Protein AF-A0A2N3Y1Y1-F1 (afdb_monomer_lite)

Structure (mmCIF, N/CA/C/O backbone):
data_AF-A0A2N3Y1Y1-F1
#
_entry.id   AF-A0A2N3Y1Y1-F1
#
loop_
_atom_site.group_PDB
_atom_site.id
_atom_site.type_symbol
_atom_site.label_atom_id
_atom_site.label_alt_id
_atom_site.label_comp_id
_atom_site.label_asym_id
_atom_site.label_entity_id
_atom_site.label_seq_id
_atom_site.pdbx_PDB_ins_code
_atom_site.Cartn_x
_atom_site.Cartn_y
_atom_site.Cartn_z
_atom_site.occupancy
_atom_site.B_iso_or_equiv
_atom_site.auth_seq_id
_atom_site.auth_comp_id
_atom_site.auth_asym_id
_atom_site.auth_atom_id
_atom_site.pdbx_PDB_model_num
ATOM 1 N N . MET A 1 1 ? -11.930 9.893 -23.430 1.00 40.38 1 MET A N 1
ATOM 2 C CA . MET A 1 1 ? -10.607 9.282 -23.202 1.00 40.38 1 MET A CA 1
ATOM 3 C C . MET A 1 1 ? -10.636 7.891 -23.798 1.00 40.38 1 MET A C 1
ATOM 5 O O . MET A 1 1 ? -11.409 7.061 -23.344 1.00 40.38 1 MET A O 1
ATOM 9 N N . THR A 1 2 ? -9.905 7.685 -24.886 1.00 47.78 2 THR A N 1
ATOM 10 C CA . THR A 1 2 ? -9.741 6.389 -25.555 1.00 47.78 2 THR A CA 1
ATOM 11 C C . THR A 1 2 ? -8.756 5.545 -24.750 1.00 47.78 2 THR A C 1
ATOM 13 O O . THR A 1 2 ? -7.700 6.056 -24.396 1.00 47.78 2 THR A O 1
ATOM 16 N N . GLY A 1 3 ? -9.071 4.279 -24.465 1.00 50.22 3 GLY A N 1
ATOM 17 C CA . GLY A 1 3 ? -8.270 3.365 -23.630 1.00 50.22 3 GLY A CA 1
ATOM 18 C C . GLY A 1 3 ? -6.868 2.992 -24.146 1.00 50.22 3 GLY A C 1
ATOM 19 O O . GLY A 1 3 ? -6.349 1.967 -23.740 1.00 50.22 3 GLY A O 1
ATOM 20 N N . ALA A 1 4 ? -6.259 3.795 -25.023 1.00 54.81 4 ALA A N 1
ATOM 21 C CA . ALA A 1 4 ? -4.917 3.586 -25.568 1.00 54.81 4 ALA A CA 1
ATOM 22 C C . ALA A 1 4 ? -3.787 4.067 -24.628 1.00 54.81 4 ALA A C 1
ATOM 24 O O . ALA A 1 4 ? -2.690 3.520 -24.667 1.00 54.81 4 ALA A O 1
ATOM 25 N N . GLU A 1 5 ? -4.045 5.056 -23.762 1.00 62.91 5 GLU A N 1
ATOM 26 C CA . GLU A 1 5 ? -3.033 5.617 -22.846 1.00 62.91 5 GLU A CA 1
ATOM 27 C C . GLU A 1 5 ? -2.481 4.637 -21.783 1.00 62.91 5 GLU A C 1
ATOM 29 O O . GLU A 1 5 ? -1.265 4.640 -21.575 1.00 62.91 5 GLU A O 1
ATOM 34 N N . PRO A 1 6 ? -3.284 3.787 -21.105 1.00 66.75 6 PRO A N 1
ATOM 35 C CA . PRO A 1 6 ? -2.739 2.888 -20.083 1.00 66.75 6 PRO A CA 1
ATOM 36 C C . PRO A 1 6 ? -1.869 1.765 -20.667 1.00 66.75 6 PRO A C 1
ATOM 38 O O . PRO A 1 6 ? -0.885 1.380 -20.040 1.00 66.75 6 PRO A O 1
ATOM 41 N N . ASP A 1 7 ? -2.170 1.268 -21.869 1.00 77.38 7 ASP A N 1
ATOM 42 C CA . ASP A 1 7 ? -1.428 0.151 -22.469 1.00 77.38 7 ASP A CA 1
ATOM 43 C C . ASP A 1 7 ? -0.045 0.568 -22.992 1.00 77.38 7 ASP A C 1
ATOM 45 O O . ASP A 1 7 ? 0.928 -0.178 -22.845 1.00 77.38 7 ASP A O 1
ATOM 49 N N . GLU A 1 8 ? 0.086 1.776 -23.548 1.00 77.94 8 GLU A N 1
ATOM 50 C CA . GLU A 1 8 ? 1.391 2.310 -23.955 1.00 77.94 8 GLU A CA 1
ATOM 51 C C . GLU A 1 8 ? 2.287 2.589 -22.738 1.00 77.94 8 GLU A C 1
ATOM 53 O O . GLU A 1 8 ? 3.462 2.201 -22.731 1.00 77.94 8 GLU A O 1
ATOM 58 N N . ALA A 1 9 ? 1.721 3.184 -21.680 1.00 75.69 9 ALA A N 1
ATOM 59 C CA . ALA A 1 9 ? 2.421 3.419 -20.420 1.00 75.69 9 ALA A CA 1
ATOM 60 C C . ALA A 1 9 ? 2.901 2.104 -19.782 1.00 75.69 9 ALA A C 1
ATOM 62 O O . ALA A 1 9 ? 4.066 1.999 -19.389 1.00 75.69 9 ALA A O 1
ATOM 63 N N . LEU A 1 10 ? 2.047 1.074 -19.764 1.00 82.94 10 LEU A N 1
ATOM 64 C CA . LEU A 1 10 ? 2.424 -0.275 -19.337 1.00 82.94 10 LEU A CA 1
ATOM 65 C C . LEU A 1 10 ? 3.574 -0.820 -20.182 1.00 82.94 10 LEU A C 1
ATOM 67 O O . LEU A 1 10 ? 4.569 -1.287 -19.634 1.00 82.94 10 LEU A O 1
ATOM 71 N N . GLY A 1 11 ? 3.482 -0.720 -21.510 1.00 85.62 11 GLY A N 1
ATOM 72 C CA . GLY A 1 11 ? 4.530 -1.186 -22.417 1.00 85.62 11 GLY A CA 1
ATOM 73 C C . GLY A 1 11 ? 5.892 -0.533 -22.155 1.00 85.62 11 GLY A C 1
ATOM 74 O O . GLY A 1 11 ? 6.919 -1.212 -22.210 1.00 85.62 11 GLY A O 1
ATOM 75 N N . ILE A 1 12 ? 5.923 0.766 -21.846 1.00 85.00 12 ILE A N 1
ATOM 76 C CA . ILE A 1 12 ? 7.154 1.481 -21.475 1.00 85.00 12 ILE A CA 1
ATOM 77 C C . ILE A 1 12 ? 7.679 0.983 -20.127 1.00 85.00 12 ILE A C 1
ATOM 79 O O . ILE A 1 12 ? 8.851 0.613 -20.036 1.00 85.00 12 ILE A O 1
ATOM 83 N N . ALA A 1 13 ? 6.823 0.934 -19.105 1.00 85.25 13 ALA A N 1
ATOM 84 C CA . ALA A 1 13 ? 7.220 0.534 -17.761 1.00 85.25 13 ALA A CA 1
ATOM 85 C C . ALA A 1 13 ? 7.739 -0.915 -17.732 1.00 85.25 13 ALA A C 1
ATOM 87 O O . ALA A 1 13 ? 8.791 -1.175 -17.154 1.00 85.25 13 ALA A O 1
ATOM 88 N N . TYR A 1 14 ? 7.106 -1.833 -18.471 1.00 89.88 14 TYR A N 1
ATOM 89 C CA . TYR A 1 14 ? 7.589 -3.204 -18.649 1.00 89.88 14 TYR A CA 1
ATOM 90 C C . TYR A 1 14 ? 8.998 -3.266 -19.236 1.00 89.88 14 TYR A C 1
ATOM 92 O O . TYR A 1 14 ? 9.857 -3.973 -18.707 1.00 89.88 14 TYR A O 1
ATOM 100 N N . ARG A 1 15 ? 9.255 -2.519 -20.318 1.00 91.31 15 ARG A N 1
ATOM 101 C CA . ARG A 1 15 ? 10.580 -2.486 -20.954 1.00 91.31 15 ARG A CA 1
ATOM 102 C C . ARG A 1 15 ? 11.644 -1.930 -20.012 1.00 91.31 15 ARG A C 1
ATOM 104 O O . ARG A 1 15 ? 12.739 -2.479 -19.958 1.00 91.31 15 ARG A O 1
ATOM 111 N N . LEU A 1 16 ? 11.321 -0.882 -19.255 1.00 86.19 16 LEU A N 1
ATOM 112 C CA . LEU A 1 16 ? 12.234 -0.305 -18.267 1.00 86.19 16 LEU A CA 1
ATOM 113 C C . LEU A 1 16 ? 12.529 -1.294 -17.136 1.00 86.19 16 LEU A C 1
ATOM 115 O O . LEU A 1 16 ? 13.692 -1.544 -16.834 1.00 86.19 16 LEU A O 1
ATOM 119 N N . THR A 1 17 ? 11.500 -1.912 -16.556 1.00 88.94 17 THR A N 1
ATOM 120 C CA . THR A 1 17 ? 11.654 -2.904 -15.484 1.00 88.94 17 THR A CA 1
ATOM 121 C C . THR A 1 17 ? 12.470 -4.119 -15.919 1.00 88.94 17 THR A C 1
ATOM 123 O O . THR A 1 17 ? 13.212 -4.650 -15.096 1.00 88.94 17 THR A O 1
ATOM 126 N N . ALA A 1 18 ? 12.343 -4.554 -17.178 1.00 89.12 18 ALA A N 1
ATOM 127 C CA . ALA A 1 18 ? 13.080 -5.689 -17.736 1.00 89.12 18 ALA A CA 1
ATOM 128 C C . ALA A 1 18 ? 14.536 -5.355 -18.113 1.00 89.12 18 ALA A C 1
ATOM 130 O O . ALA A 1 18 ? 15.384 -6.242 -18.128 1.00 89.12 18 ALA A O 1
ATOM 131 N N . ALA A 1 19 ? 14.835 -4.090 -18.424 1.00 90.50 19 ALA A N 1
ATOM 132 C CA . ALA A 1 19 ? 16.179 -3.648 -18.798 1.00 90.50 19 ALA A CA 1
ATOM 133 C C . ALA A 1 19 ? 17.102 -3.391 -17.592 1.00 90.50 19 ALA A C 1
ATOM 135 O O . ALA A 1 19 ? 18.309 -3.225 -17.765 1.00 90.50 19 ALA A O 1
ATOM 136 N N . ILE A 1 20 ? 16.548 -3.325 -16.379 1.00 91.81 20 ILE A N 1
ATOM 137 C CA . ILE A 1 20 ? 17.280 -3.012 -15.150 1.00 91.81 20 ILE A CA 1
ATOM 138 C C . ILE A 1 20 ? 17.453 -4.291 -14.319 1.00 91.81 20 ILE A C 1
ATOM 140 O O . ILE A 1 20 ? 16.523 -5.083 -14.188 1.00 91.81 20 ILE A O 1
ATOM 144 N N . VAL A 1 21 ? 18.636 -4.467 -13.719 1.00 92.12 21 VAL A N 1
ATOM 145 C CA . VAL A 1 21 ? 18.949 -5.586 -12.807 1.00 92.12 21 VAL A CA 1
ATOM 146 C C . VAL A 1 21 ? 17.923 -5.673 -11.677 1.00 92.12 21 VAL A C 1
ATOM 148 O O . VAL A 1 21 ? 17.582 -4.655 -11.076 1.00 92.12 21 VAL A O 1
ATOM 151 N N . GLU A 1 22 ? 17.470 -6.892 -11.379 1.00 88.94 22 GLU A N 1
ATOM 152 C CA . GLU 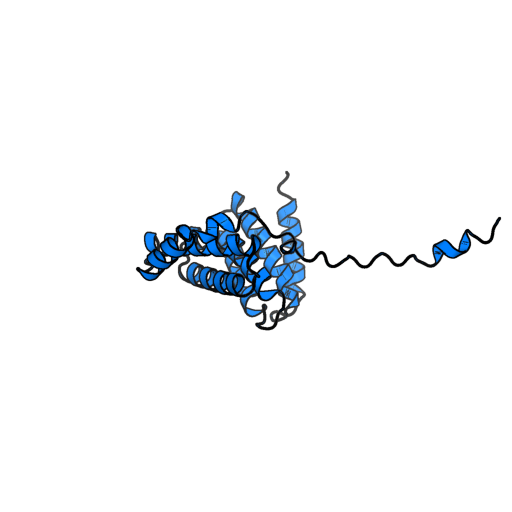A 1 22 ? 16.324 -7.178 -10.509 1.00 88.94 22 GLU A CA 1
ATOM 153 C C . GLU A 1 22 ? 16.386 -6.501 -9.129 1.00 88.94 22 GLU A C 1
ATOM 155 O O . GLU A 1 22 ? 15.396 -5.898 -8.714 1.00 88.94 22 GLU A O 1
ATOM 160 N N . ASP A 1 23 ? 17.552 -6.496 -8.487 1.00 91.19 23 ASP A N 1
ATOM 161 C CA . ASP A 1 23 ? 17.746 -5.917 -7.149 1.00 91.19 23 ASP A CA 1
ATOM 162 C C . ASP A 1 23 ? 18.187 -4.443 -7.165 1.00 91.19 23 ASP A C 1
ATOM 164 O O . ASP A 1 23 ? 18.567 -3.869 -6.143 1.00 91.19 23 ASP A O 1
ATOM 168 N N . SER A 1 24 ? 18.183 -3.797 -8.332 1.00 92.44 24 SER A N 1
ATOM 169 C CA . SER A 1 24 ? 18.613 -2.406 -8.441 1.00 92.44 24 SER A CA 1
ATOM 170 C C . SER A 1 24 ? 17.553 -1.446 -7.888 1.00 92.44 24 SER A C 1
ATOM 172 O O . SER A 1 24 ? 16.405 -1.483 -8.343 1.00 92.44 24 SER A O 1
ATOM 174 N N . PRO A 1 25 ? 17.929 -0.466 -7.041 1.00 91.50 25 PRO A N 1
ATOM 175 C CA . PRO A 1 25 ? 17.038 0.629 -6.649 1.00 91.50 25 PRO A CA 1
ATOM 176 C C . PRO A 1 25 ? 16.476 1.421 -7.840 1.00 91.50 25 PRO A C 1
ATOM 178 O O . PRO A 1 25 ? 15.422 2.044 -7.730 1.00 91.50 25 PRO A O 1
ATOM 181 N N . ALA A 1 26 ? 17.129 1.369 -9.008 1.00 92.25 26 ALA A N 1
ATOM 182 C CA . ALA A 1 26 ? 16.618 1.981 -10.231 1.00 92.25 26 ALA A CA 1
ATOM 183 C C . ALA A 1 26 ? 15.287 1.363 -10.711 1.00 92.25 26 ALA A C 1
ATOM 185 O O . ALA A 1 26 ? 14.570 2.005 -11.477 1.00 92.25 26 ALA A O 1
ATOM 186 N N . ARG A 1 27 ? 14.908 0.164 -10.235 1.00 94.56 27 ARG A N 1
ATOM 187 C CA . ARG A 1 27 ? 13.597 -0.447 -10.519 1.00 94.56 27 ARG A CA 1
ATOM 188 C C . ARG A 1 27 ? 12.451 0.126 -9.688 1.00 94.56 27 ARG A C 1
ATOM 190 O O . ARG A 1 27 ? 11.305 -0.117 -10.047 1.00 94.56 27 ARG A O 1
ATOM 197 N N . ILE A 1 28 ? 12.714 0.908 -8.636 1.00 93.75 28 ILE A N 1
ATOM 198 C CA . ILE A 1 28 ? 11.657 1.470 -7.774 1.00 93.75 28 ILE A CA 1
ATOM 199 C C . ILE A 1 28 ? 10.641 2.269 -8.602 1.00 93.75 28 ILE A C 1
ATOM 201 O O . ILE A 1 28 ? 9.446 2.010 -8.514 1.00 93.75 28 ILE A O 1
ATOM 205 N N . ALA A 1 29 ? 11.102 3.211 -9.428 1.00 91.75 29 ALA A N 1
ATOM 206 C CA . ALA A 1 29 ? 10.211 4.049 -10.231 1.00 91.75 29 ALA A CA 1
ATOM 207 C C . ALA A 1 29 ? 9.353 3.239 -11.228 1.00 91.75 29 ALA A C 1
ATOM 209 O O . ALA A 1 29 ? 8.130 3.318 -11.138 1.00 91.75 29 ALA A O 1
ATOM 210 N N . PRO A 1 30 ? 9.921 2.396 -12.113 1.00 93.75 30 PRO A N 1
ATOM 211 C CA . PRO A 1 30 ? 9.097 1.658 -13.067 1.00 93.75 30 PRO A CA 1
ATOM 212 C C . PRO A 1 30 ? 8.203 0.592 -12.403 1.00 93.75 30 PRO A C 1
ATOM 214 O O . PRO A 1 30 ? 7.115 0.328 -12.904 1.00 93.75 30 PRO A O 1
ATOM 217 N N . LEU A 1 31 ? 8.584 0.016 -11.252 1.00 95.50 31 LEU A N 1
ATOM 218 C CA . LEU A 1 31 ? 7.688 -0.858 -10.476 1.00 95.50 31 LEU A CA 1
ATOM 219 C C . LEU A 1 31 ? 6.514 -0.087 -9.857 1.00 95.50 31 LEU A C 1
ATOM 221 O O . LEU A 1 31 ? 5.392 -0.596 -9.832 1.00 95.50 31 LEU A O 1
ATOM 225 N N . TYR A 1 32 ? 6.750 1.138 -9.381 1.00 93.75 32 TYR A N 1
ATOM 226 C CA . TYR A 1 32 ? 5.683 2.021 -8.914 1.00 93.75 32 TYR A CA 1
ATOM 227 C C . TYR A 1 32 ? 4.715 2.370 -10.054 1.00 93.75 32 TYR A C 1
ATOM 229 O O . TYR A 1 32 ? 3.499 2.291 -9.870 1.00 93.75 32 TYR A O 1
ATOM 237 N N . ASP A 1 33 ? 5.239 2.683 -11.241 1.00 92.62 33 ASP A N 1
ATOM 238 C CA . ASP A 1 33 ? 4.429 2.998 -12.420 1.00 92.62 33 ASP A CA 1
ATOM 239 C C . ASP A 1 33 ? 3.615 1.788 -12.901 1.00 92.62 33 ASP A C 1
ATOM 241 O O . ASP A 1 33 ? 2.430 1.935 -13.198 1.00 92.62 33 ASP A O 1
ATOM 245 N N . LEU A 1 34 ? 4.199 0.581 -12.905 1.00 94.88 34 LEU A N 1
ATOM 246 C CA . LEU A 1 34 ? 3.464 -0.658 -13.188 1.00 94.88 34 LEU A CA 1
ATOM 247 C C . LEU A 1 34 ? 2.337 -0.879 -12.174 1.00 94.88 34 LEU A C 1
ATOM 249 O O . LEU A 1 34 ? 1.204 -1.149 -12.570 1.00 94.88 34 LEU A O 1
ATOM 253 N N . CYS A 1 35 ? 2.616 -0.718 -10.878 1.00 94.94 35 CYS A N 1
ATOM 254 C CA . CYS A 1 35 ? 1.593 -0.809 -9.837 1.00 94.94 35 CYS A CA 1
ATOM 255 C C . CYS A 1 35 ? 0.426 0.152 -10.119 1.00 94.94 35 CYS A C 1
ATOM 257 O O . CYS A 1 35 ? -0.726 -0.278 -10.195 1.00 94.94 35 CYS A O 1
ATOM 259 N N . LEU A 1 36 ? 0.717 1.434 -10.356 1.00 92.69 36 LEU A N 1
ATOM 260 C CA . LEU A 1 36 ? -0.297 2.447 -10.644 1.00 92.69 36 LEU A CA 1
ATOM 261 C C . LEU A 1 36 ? -1.087 2.137 -11.923 1.00 92.69 36 LEU A C 1
ATOM 263 O O . LEU A 1 36 ? -2.314 2.227 -11.924 1.00 92.69 36 LEU A O 1
ATOM 267 N N . ALA A 1 37 ? -0.408 1.757 -13.002 1.00 92.00 37 ALA A N 1
ATOM 268 C CA . ALA A 1 37 ? -1.048 1.474 -14.278 1.00 92.00 37 ALA A CA 1
ATOM 269 C C . ALA A 1 37 ? -2.013 0.280 -14.182 1.00 92.00 37 ALA A C 1
ATOM 271 O O . ALA A 1 37 ? -3.138 0.357 -14.679 1.00 92.00 37 ALA A O 1
ATOM 272 N N . HIS A 1 38 ? -1.630 -0.779 -13.466 1.00 93.69 38 HIS A N 1
ATOM 273 C CA . HIS A 1 38 ? -2.519 -1.907 -13.196 1.00 93.69 38 HIS A CA 1
ATOM 274 C C . HIS A 1 38 ? -3.709 -1.520 -12.304 1.00 93.69 38 HIS A C 1
ATOM 276 O O . HIS A 1 38 ? -4.836 -1.914 -12.595 1.00 93.69 38 HIS A O 1
ATOM 282 N N . LEU A 1 39 ? -3.523 -0.676 -11.28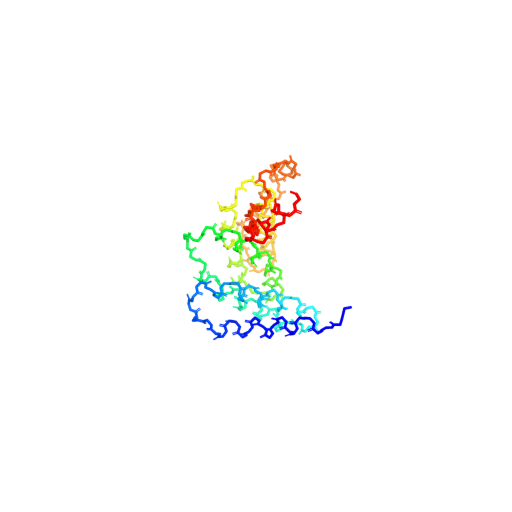0 1.00 92.88 39 LEU A N 1
ATOM 283 C CA . LEU A 1 39 ? -4.649 -0.165 -10.479 1.00 92.88 39 LEU A CA 1
ATOM 284 C C . LEU A 1 39 ? -5.661 0.619 -11.325 1.00 92.88 39 LEU A C 1
ATOM 286 O O . LEU A 1 39 ? -6.868 0.468 -11.138 1.00 92.88 39 LEU A O 1
ATOM 290 N N . LEU A 1 40 ? -5.181 1.441 -12.261 1.00 90.31 40 LEU A N 1
ATOM 291 C CA . LEU A 1 40 ? -6.041 2.193 -13.176 1.00 90.31 40 LEU A CA 1
ATOM 292 C C . LEU A 1 40 ? -6.770 1.261 -14.152 1.00 90.31 40 LEU A C 1
ATOM 294 O O . LEU A 1 40 ? -7.970 1.420 -14.382 1.00 90.31 40 LEU A O 1
ATOM 298 N N . ARG A 1 41 ? -6.072 0.253 -14.687 1.00 90.06 41 ARG A N 1
ATOM 299 C CA . ARG A 1 41 ? -6.642 -0.715 -15.632 1.00 90.06 41 ARG A CA 1
ATOM 300 C C . ARG A 1 41 ? -7.675 -1.644 -14.985 1.00 90.06 41 ARG A C 1
ATOM 302 O O . ARG A 1 41 ? -8.676 -1.986 -15.618 1.00 90.06 41 ARG A O 1
ATOM 309 N N . ALA A 1 42 ? -7.517 -1.958 -13.699 1.00 92.62 42 ALA A N 1
ATOM 310 C CA . ALA A 1 42 ? -8.444 -2.794 -12.939 1.00 92.62 42 ALA A CA 1
ATOM 311 C C . ALA A 1 42 ? -9.894 -2.276 -12.917 1.00 92.62 42 ALA A C 1
ATOM 313 O O . ALA A 1 42 ? -10.824 -3.068 -12.752 1.00 92.62 42 ALA A O 1
ATOM 314 N N . ALA A 1 43 ? -10.116 -0.970 -13.124 1.00 85.50 43 ALA A N 1
ATOM 315 C CA . ALA A 1 43 ? -11.460 -0.405 -13.270 1.00 85.50 43 ALA A CA 1
ATOM 316 C C . ALA A 1 43 ? -12.239 -1.006 -14.458 1.00 85.50 43 ALA A C 1
ATOM 318 O O . ALA A 1 43 ? -13.468 -1.044 -14.427 1.00 85.50 43 ALA A O 1
ATOM 319 N N . HIS A 1 44 ? -11.528 -1.496 -15.476 1.00 85.50 44 HIS A N 1
ATOM 320 C CA . HIS A 1 44 ? -12.095 -2.043 -16.709 1.00 85.50 44 HIS A CA 1
ATOM 321 C C . HIS A 1 44 ? -11.835 -3.543 -16.888 1.00 85.50 44 HIS A C 1
ATOM 323 O O . HIS A 1 44 ? -12.631 -4.224 -17.527 1.00 85.50 44 HIS A O 1
ATOM 329 N N . HIS A 1 45 ? -10.750 -4.061 -16.311 1.00 84.81 45 HIS A N 1
ATOM 330 C CA . HIS A 1 45 ? -10.266 -5.425 -16.552 1.00 84.81 45 HIS A CA 1
ATOM 331 C C . HIS A 1 45 ? -10.297 -6.324 -15.305 1.00 84.81 45 HIS A C 1
ATOM 333 O O . HIS A 1 45 ? -10.027 -7.519 -15.390 1.00 84.81 45 HIS A O 1
ATOM 339 N N . GLY A 1 46 ? -10.714 -5.783 -14.157 1.00 91.31 46 GLY A N 1
ATOM 340 C CA . GLY A 1 46 ? -11.083 -6.576 -12.990 1.00 91.31 46 GLY A CA 1
ATOM 341 C C . GLY A 1 46 ? -9.916 -6.981 -12.091 1.00 91.31 46 GLY A C 1
ATOM 342 O O . GLY A 1 46 ? -8.955 -6.242 -11.894 1.00 91.31 46 GLY A O 1
ATOM 343 N N . GLU A 1 47 ? -10.069 -8.136 -11.446 1.00 94.94 47 GLU A N 1
ATOM 344 C CA . GLU A 1 47 ? -9.270 -8.532 -10.283 1.00 94.94 47 GLU A CA 1
ATOM 345 C C . GLU A 1 47 ? -7.833 -8.955 -10.621 1.00 94.94 47 GLU A C 1
ATOM 347 O O . GLU A 1 47 ? -6.937 -8.778 -9.800 1.00 94.94 47 GLU A O 1
ATOM 352 N N . ASP A 1 48 ? -7.573 -9.456 -11.828 1.00 95.75 48 ASP A N 1
ATOM 353 C CA . ASP A 1 48 ? -6.218 -9.862 -12.226 1.00 95.75 48 ASP A CA 1
ATOM 354 C C . ASP A 1 48 ? -5.246 -8.679 -12.234 1.00 95.75 48 ASP A C 1
ATOM 356 O O . ASP A 1 48 ? -4.111 -8.795 -11.770 1.00 95.75 48 ASP A O 1
ATOM 360 N N . ASP A 1 49 ? -5.719 -7.507 -12.654 1.00 95.12 49 ASP A N 1
ATOM 361 C CA . ASP A 1 49 ? -4.943 -6.273 -12.581 1.00 95.12 49 ASP A CA 1
ATOM 362 C C . ASP A 1 49 ? -4.724 -5.802 -11.140 1.00 95.12 49 ASP A C 1
ATOM 364 O O . ASP A 1 49 ? -3.649 -5.311 -10.801 1.00 95.12 49 ASP A O 1
ATOM 368 N N . LEU A 1 50 ? -5.693 -6.016 -10.248 1.00 96.38 50 LEU A N 1
ATOM 369 C CA . LEU A 1 50 ? -5.504 -5.750 -8.821 1.00 96.38 50 LEU A CA 1
ATOM 370 C C . LEU A 1 50 ? -4.396 -6.631 -8.229 1.00 96.38 50 LEU A C 1
ATOM 372 O O . LEU A 1 50 ? -3.541 -6.133 -7.494 1.00 96.38 50 LEU A O 1
ATOM 376 N N . ARG A 1 51 ? -4.373 -7.923 -8.577 1.00 97.38 51 ARG A N 1
ATOM 377 C CA . ARG A 1 51 ? -3.321 -8.852 -8.137 1.00 97.38 51 ARG A CA 1
ATOM 378 C C . ARG A 1 51 ? -1.959 -8.468 -8.710 1.00 97.38 51 ARG A C 1
ATOM 380 O O . ARG A 1 51 ? -0.974 -8.474 -7.974 1.00 97.38 51 ARG A O 1
ATOM 387 N N . ALA A 1 52 ? -1.904 -8.082 -9.985 1.00 96.31 52 ALA A N 1
ATOM 388 C CA . ALA A 1 52 ? -0.679 -7.601 -10.619 1.00 96.31 52 ALA A CA 1
ATOM 389 C C . ALA A 1 52 ? -0.130 -6.349 -9.915 1.00 96.31 52 ALA A C 1
ATOM 391 O O . ALA A 1 52 ? 1.053 -6.307 -9.577 1.00 96.31 52 ALA A O 1
ATOM 392 N N . ALA A 1 53 ? -0.990 -5.372 -9.607 1.00 96.38 53 ALA A N 1
ATOM 393 C CA . ALA A 1 53 ? -0.597 -4.168 -8.880 1.00 96.38 53 ALA A CA 1
ATOM 394 C C . ALA A 1 53 ? 0.026 -4.483 -7.510 1.00 96.38 53 ALA A C 1
ATOM 396 O O . ALA A 1 53 ? 1.110 -3.988 -7.190 1.00 96.38 53 ALA A O 1
ATOM 397 N N . VAL A 1 54 ? -0.614 -5.357 -6.724 1.00 98.00 54 VAL A N 1
ATOM 398 C CA . VAL A 1 54 ? -0.071 -5.812 -5.431 1.00 98.00 54 VAL A CA 1
ATOM 399 C C . VAL A 1 54 ? 1.266 -6.537 -5.620 1.00 98.00 54 VAL A C 1
ATOM 401 O O . VAL A 1 54 ? 2.192 -6.325 -4.838 1.00 98.00 54 VAL A O 1
ATOM 404 N N . GLY A 1 55 ? 1.406 -7.339 -6.678 1.00 97.69 55 GLY A N 1
ATOM 405 C CA . GLY A 1 55 ? 2.660 -8.004 -7.032 1.00 97.69 55 GLY A CA 1
ATOM 406 C C . GLY A 1 55 ? 3.812 -7.025 -7.281 1.00 97.69 55 GLY A C 1
ATOM 407 O O . GLY A 1 55 ? 4.893 -7.197 -6.716 1.00 97.69 55 GLY A O 1
ATOM 408 N N . TYR A 1 56 ? 3.590 -5.970 -8.070 1.00 97.12 56 TYR A N 1
ATOM 409 C CA . TYR A 1 56 ? 4.623 -4.959 -8.333 1.00 97.12 56 TYR A CA 1
ATOM 410 C C . TYR A 1 56 ? 4.959 -4.116 -7.107 1.00 97.12 56 TYR A C 1
ATOM 412 O O . TYR A 1 56 ? 6.132 -3.825 -6.874 1.00 97.12 56 TYR A O 1
ATOM 420 N N . TRP A 1 57 ? 3.965 -3.778 -6.281 1.00 97.62 57 TRP A N 1
ATOM 421 C CA . TRP A 1 57 ? 4.230 -3.145 -4.992 1.00 97.62 57 TRP A CA 1
ATOM 422 C C . TRP A 1 57 ? 5.123 -4.030 -4.113 1.00 97.62 57 TRP A C 1
ATOM 424 O O . TRP A 1 57 ? 6.145 -3.548 -3.631 1.00 97.62 57 TRP A O 1
ATOM 434 N N . ARG A 1 58 ? 4.824 -5.329 -3.973 1.00 97.19 58 ARG A N 1
ATOM 435 C CA . ARG A 1 58 ? 5.657 -6.265 -3.194 1.00 97.19 58 ARG A CA 1
ATOM 436 C C . ARG A 1 58 ? 7.090 -6.376 -3.714 1.00 97.19 58 ARG A C 1
ATOM 438 O O . ARG A 1 58 ? 8.003 -6.447 -2.900 1.00 97.19 58 ARG A O 1
ATOM 445 N N . GLN A 1 59 ? 7.298 -6.333 -5.031 1.00 96.25 59 GLN A N 1
ATOM 446 C CA . GLN A 1 59 ? 8.642 -6.294 -5.627 1.00 96.25 59 GLN A CA 1
ATOM 447 C C . GLN A 1 59 ? 9.385 -4.986 -5.327 1.00 96.25 59 GLN A C 1
ATOM 449 O O . GLN A 1 59 ? 10.599 -4.994 -5.153 1.00 96.25 59 GLN A O 1
ATOM 454 N N . LEU A 1 60 ? 8.674 -3.860 -5.245 1.00 95.44 60 LEU A N 1
ATOM 455 C CA . LEU A 1 60 ? 9.263 -2.559 -4.929 1.00 95.44 60 LEU A CA 1
ATOM 456 C C . LEU A 1 60 ? 9.731 -2.471 -3.472 1.00 95.44 60 LEU A C 1
ATOM 458 O O . LEU A 1 60 ? 10.786 -1.893 -3.213 1.00 95.44 60 LEU A O 1
ATOM 462 N N . ARG A 1 61 ? 8.968 -3.026 -2.519 1.00 95.38 61 ARG A N 1
ATOM 463 C CA . ARG A 1 61 ? 9.231 -2.911 -1.069 1.00 95.38 61 ARG A CA 1
ATOM 464 C C . ARG A 1 61 ? 10.680 -3.222 -0.655 1.00 95.38 61 ARG A C 1
ATOM 466 O O . ARG A 1 61 ? 11.258 -2.380 0.034 1.00 95.38 61 ARG A O 1
ATOM 473 N N . PRO A 1 62 ? 11.295 -4.357 -1.048 1.00 95.81 62 PRO A N 1
ATOM 474 C CA . PRO A 1 62 ? 12.663 -4.678 -0.637 1.00 95.81 62 PRO A CA 1
ATOM 475 C C . PRO A 1 62 ? 13.721 -3.740 -1.235 1.00 95.81 62 PRO A C 1
ATOM 477 O O . PRO A 1 62 ? 14.802 -3.615 -0.666 1.00 95.81 62 PRO A O 1
ATOM 480 N N . LEU A 1 63 ? 13.421 -3.047 -2.339 1.00 95.81 63 LEU A N 1
ATOM 481 C CA . LEU A 1 63 ? 14.360 -2.130 -2.995 1.00 95.81 63 LEU A CA 1
ATOM 482 C C . LEU A 1 63 ? 14.476 -0.781 -2.270 1.00 95.81 63 LEU A C 1
ATOM 484 O O . LEU A 1 63 ? 15.449 -0.048 -2.454 1.00 95.81 63 LEU A O 1
ATOM 488 N N . VAL A 1 64 ? 13.489 -0.427 -1.441 1.00 94.56 64 VAL A N 1
ATOM 489 C CA . VAL A 1 64 ? 13.487 0.823 -0.676 1.00 94.56 64 VAL A CA 1
ATOM 490 C C . VAL A 1 64 ? 14.328 0.643 0.591 1.00 94.56 64 VAL A C 1
ATOM 492 O O . VAL A 1 64 ? 13.823 0.287 1.658 1.00 94.56 64 VAL A O 1
ATOM 495 N N . ALA A 1 65 ? 15.631 0.901 0.476 1.00 92.25 65 ALA A N 1
ATOM 496 C CA . ALA A 1 65 ? 16.589 0.791 1.578 1.00 92.25 65 ALA A CA 1
ATOM 497 C C . ALA A 1 65 ? 16.213 1.652 2.804 1.00 92.25 65 ALA A C 1
ATOM 499 O O . ALA A 1 65 ? 15.458 2.623 2.705 1.00 92.25 65 ALA A O 1
ATOM 500 N N . ALA A 1 66 ? 16.702 1.274 3.991 1.00 91.56 66 ALA A N 1
ATOM 501 C CA . ALA A 1 66 ? 16.393 1.952 5.261 1.00 91.56 66 ALA A CA 1
ATOM 502 C C . ALA A 1 66 ? 16.933 3.384 5.332 1.00 91.56 66 ALA A C 1
ATOM 504 O O . ALA A 1 66 ? 16.292 4.255 5.912 1.00 91.56 66 ALA A O 1
ATOM 505 N N . ASP A 1 67 ? 18.075 3.618 4.698 1.00 90.06 67 ASP A N 1
ATOM 506 C CA . ASP A 1 67 ? 18.767 4.897 4.584 1.00 90.06 67 ASP A CA 1
ATOM 507 C C . ASP A 1 67 ? 18.290 5.743 3.392 1.00 90.06 67 ASP A C 1
ATOM 509 O O . ASP A 1 67 ? 18.765 6.864 3.205 1.00 90.06 67 ASP A O 1
ATOM 513 N N . ASN A 1 68 ? 17.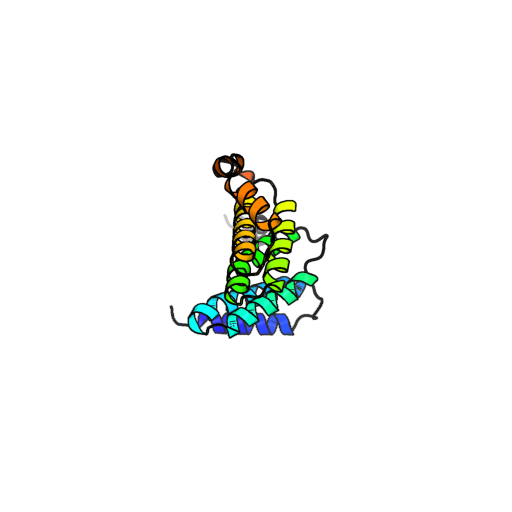334 5.251 2.592 1.00 87.69 68 ASN A N 1
ATOM 514 C CA . ASN A 1 68 ? 16.795 6.016 1.476 1.00 87.69 68 ASN A CA 1
ATOM 515 C C . ASN A 1 68 ? 16.038 7.252 2.009 1.00 87.69 68 ASN A C 1
ATOM 517 O O . ASN A 1 68 ? 15.024 7.100 2.696 1.00 87.69 68 ASN A O 1
ATOM 521 N N . PRO A 1 69 ? 16.455 8.484 1.658 1.00 87.44 69 PRO A N 1
ATOM 522 C CA . PRO A 1 69 ? 15.840 9.704 2.184 1.00 87.44 69 PRO A CA 1
ATOM 523 C C . PRO A 1 69 ? 14.373 9.878 1.763 1.00 87.44 69 PRO A C 1
ATOM 525 O O . PRO A 1 69 ? 13.630 10.602 2.420 1.00 87.44 69 PRO A O 1
ATOM 528 N N . ALA A 1 70 ? 13.937 9.210 0.692 1.00 88.94 70 ALA A N 1
ATOM 529 C CA . ALA A 1 70 ? 12.557 9.208 0.216 1.00 88.94 70 ALA A CA 1
ATOM 530 C C . ALA A 1 70 ? 11.736 8.012 0.739 1.00 88.94 70 ALA A C 1
ATOM 532 O O . ALA A 1 70 ? 10.578 7.861 0.351 1.00 88.94 70 ALA A O 1
ATOM 533 N N . ARG A 1 71 ? 12.290 7.161 1.621 1.00 92.62 71 ARG A N 1
ATOM 534 C CA . ARG A 1 71 ? 11.647 5.927 2.114 1.00 92.62 71 ARG A CA 1
ATOM 535 C C . ARG A 1 71 ? 10.226 6.158 2.623 1.00 92.62 71 ARG A C 1
ATOM 537 O O . ARG A 1 71 ? 9.307 5.455 2.213 1.00 92.62 71 ARG A O 1
ATOM 544 N N . ALA A 1 72 ? 10.048 7.148 3.495 1.00 92.38 72 ALA A N 1
ATOM 545 C CA . ALA A 1 72 ? 8.751 7.448 4.097 1.00 92.38 72 ALA A CA 1
ATOM 546 C C . ALA A 1 72 ? 7.717 7.908 3.056 1.00 92.38 72 ALA A C 1
ATOM 548 O O . ALA A 1 72 ? 6.564 7.484 3.095 1.00 92.38 72 ALA A O 1
ATOM 549 N N . GLU A 1 73 ? 8.137 8.727 2.089 1.00 90.06 73 GLU A N 1
ATOM 550 C CA . GLU A 1 73 ? 7.267 9.208 1.015 1.00 90.06 73 GLU A CA 1
ATOM 551 C C . GLU A 1 73 ? 6.886 8.086 0.041 1.00 90.06 73 GLU A C 1
ATOM 553 O O . GLU A 1 73 ? 5.713 7.956 -0.313 1.00 90.06 73 GLU A O 1
ATOM 558 N N . ILE A 1 74 ? 7.852 7.252 -0.358 1.00 92.19 74 ILE A N 1
ATOM 559 C CA . ILE A 1 74 ? 7.626 6.117 -1.260 1.00 92.19 74 ILE A CA 1
ATOM 560 C C . ILE A 1 74 ? 6.639 5.134 -0.627 1.00 92.19 74 ILE A C 1
ATOM 562 O O . ILE A 1 74 ? 5.627 4.809 -1.252 1.00 92.19 74 ILE A O 1
ATOM 566 N N . PHE A 1 75 ? 6.882 4.708 0.619 1.00 95.12 75 PHE A N 1
ATOM 567 C CA . PHE A 1 75 ? 5.964 3.804 1.313 1.00 95.12 75 PHE A CA 1
ATOM 568 C C . PHE A 1 75 ? 4.599 4.442 1.546 1.00 95.12 75 PHE A C 1
ATOM 570 O O . PHE A 1 75 ? 3.594 3.789 1.296 1.00 95.12 75 PHE A O 1
ATOM 577 N N . GLY A 1 76 ? 4.532 5.718 1.937 1.00 92.81 76 GLY A N 1
ATOM 578 C CA . GLY A 1 76 ? 3.258 6.406 2.144 1.00 92.81 76 GLY A CA 1
ATOM 579 C C . GLY A 1 76 ? 2.396 6.410 0.885 1.00 92.81 76 GLY A C 1
ATOM 580 O O . GLY A 1 76 ? 1.242 5.987 0.921 1.00 92.81 76 GLY A O 1
ATOM 581 N N . ARG A 1 77 ? 2.967 6.826 -0.251 1.00 91.94 77 ARG A N 1
ATOM 582 C CA . ARG A 1 77 ? 2.248 6.870 -1.532 1.00 91.94 77 ARG A CA 1
ATOM 583 C C . ARG A 1 77 ? 1.854 5.478 -2.019 1.00 91.94 77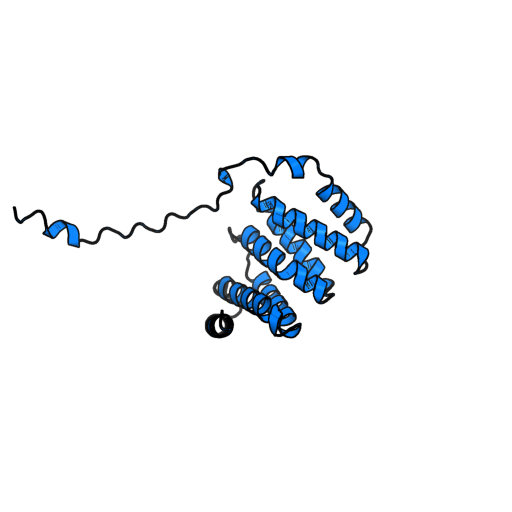 ARG A C 1
ATOM 585 O O . ARG A 1 77 ? 0.693 5.268 -2.365 1.00 91.94 77 ARG A O 1
ATOM 592 N N . ALA A 1 78 ? 2.793 4.532 -2.023 1.00 93.69 78 ALA A N 1
ATOM 593 C CA . ALA A 1 78 ? 2.535 3.180 -2.505 1.00 93.69 78 ALA A CA 1
ATOM 594 C C . ALA A 1 78 ? 1.484 2.464 -1.643 1.00 93.69 78 ALA A C 1
ATOM 596 O O . ALA A 1 78 ? 0.534 1.901 -2.181 1.00 93.69 78 ALA A O 1
ATOM 597 N N . ALA A 1 79 ? 1.593 2.556 -0.316 1.00 95.75 79 ALA A N 1
ATOM 598 C CA . ALA A 1 79 ? 0.667 1.924 0.617 1.00 95.75 79 ALA A CA 1
ATOM 599 C C . ALA A 1 79 ? -0.748 2.517 0.527 1.00 95.75 79 ALA A C 1
ATOM 601 O O . ALA A 1 79 ? -1.727 1.771 0.531 1.00 95.75 79 ALA A O 1
ATOM 602 N N . ILE A 1 80 ? -0.878 3.842 0.369 1.00 94.44 80 ILE A N 1
ATOM 603 C CA . ILE A 1 80 ? -2.178 4.479 0.105 1.00 94.44 80 ILE A CA 1
ATOM 604 C C . ILE A 1 80 ? -2.801 3.912 -1.175 1.00 94.44 80 ILE A C 1
ATOM 606 O O . ILE A 1 80 ? -3.973 3.531 -1.154 1.00 94.44 80 ILE A O 1
ATOM 610 N N . LEU A 1 81 ? -2.024 3.807 -2.258 1.00 93.06 81 LEU A N 1
ATOM 611 C CA . LEU A 1 81 ? -2.502 3.297 -3.546 1.00 93.06 81 LEU A CA 1
ATOM 612 C C . LEU A 1 81 ? -3.029 1.859 -3.458 1.00 93.06 81 LEU A C 1
ATOM 614 O O . LEU A 1 81 ? -4.101 1.575 -3.989 1.00 93.06 81 LEU A O 1
ATOM 618 N N . VAL A 1 82 ? -2.317 0.961 -2.771 1.00 96.62 82 VAL A N 1
ATOM 619 C CA . VAL A 1 82 ? -2.690 -0.465 -2.718 1.00 96.62 82 VAL A CA 1
ATOM 620 C C . VAL A 1 82 ? -3.635 -0.827 -1.567 1.00 96.62 82 VAL A C 1
ATOM 622 O O . VAL A 1 82 ? -4.187 -1.925 -1.565 1.00 96.62 82 VAL A O 1
ATOM 625 N N . SER A 1 83 ? -3.876 0.077 -0.611 1.00 96.56 83 SER A N 1
ATOM 626 C CA . SER A 1 83 ? -4.695 -0.173 0.591 1.00 96.56 83 SER A CA 1
ATOM 627 C C . SER A 1 83 ? -6.087 -0.743 0.293 1.00 96.56 83 SER A C 1
ATOM 629 O O . SER A 1 83 ? -6.483 -1.777 0.828 1.00 96.56 83 SER A O 1
ATOM 631 N N . LYS A 1 84 ? -6.836 -0.104 -0.607 1.00 94.50 84 LYS A N 1
ATOM 632 C CA . LYS A 1 84 ? -8.168 -0.577 -1.013 1.00 94.50 84 LYS A CA 1
ATOM 633 C C . LYS A 1 84 ? -8.094 -1.878 -1.801 1.00 94.50 84 LYS A C 1
ATOM 635 O O . LYS A 1 84 ? -9.031 -2.670 -1.762 1.00 94.50 84 LYS A O 1
ATOM 640 N N . THR A 1 85 ? -6.992 -2.089 -2.511 1.00 96.75 85 THR A N 1
ATOM 641 C CA . THR A 1 85 ? -6.775 -3.273 -3.332 1.00 96.75 85 THR A CA 1
ATOM 642 C C . THR A 1 85 ? -6.588 -4.512 -2.473 1.00 96.75 85 THR A C 1
ATOM 644 O O . THR A 1 85 ? -7.291 -5.493 -2.692 1.00 96.75 85 THR A O 1
ATOM 647 N N . VAL A 1 86 ? -5.727 -4.459 -1.453 1.00 97.31 86 VAL A N 1
ATOM 648 C CA . VAL A 1 86 ? -5.520 -5.602 -0.546 1.00 97.31 86 VAL A CA 1
ATOM 649 C C . VAL A 1 86 ? -6.796 -5.962 0.223 1.00 97.31 86 VAL A C 1
ATOM 651 O O . VAL A 1 86 ? -7.088 -7.142 0.387 1.00 97.31 86 VAL A O 1
ATOM 654 N N . LEU A 1 87 ? -7.621 -4.972 0.590 1.00 95.06 87 LEU A N 1
ATOM 655 C CA . LEU A 1 87 ? -8.943 -5.222 1.180 1.00 95.06 87 LEU A CA 1
ATOM 656 C C . LEU A 1 87 ? -9.903 -5.888 0.192 1.00 95.06 87 LEU A C 1
ATOM 658 O O . LEU A 1 87 ? -10.549 -6.874 0.531 1.00 95.06 87 LEU A O 1
ATOM 662 N N . ARG A 1 88 ? -9.985 -5.375 -1.040 1.00 94.31 88 ARG A N 1
ATOM 663 C CA . ARG A 1 88 ? -10.874 -5.922 -2.075 1.00 94.31 88 ARG A CA 1
ATOM 664 C C . ARG A 1 88 ? -10.518 -7.361 -2.451 1.00 94.31 88 ARG A C 1
ATOM 666 O O . ARG A 1 88 ? -11.413 -8.126 -2.785 1.00 94.31 88 ARG A O 1
ATOM 673 N N . LEU A 1 89 ? -9.235 -7.707 -2.396 1.00 95.88 89 LEU A N 1
ATOM 674 C CA . LEU A 1 89 ? -8.732 -9.061 -2.623 1.00 95.88 89 LEU A CA 1
ATOM 675 C C . LEU A 1 89 ? -8.851 -9.970 -1.388 1.00 95.88 89 LEU A C 1
ATOM 677 O O . LEU A 1 89 ? -8.478 -11.137 -1.474 1.00 95.88 89 LEU A O 1
ATOM 681 N N . ALA A 1 90 ? -9.317 -9.447 -0.246 1.00 95.25 90 ALA A N 1
ATOM 682 C CA . ALA A 1 90 ? -9.280 -10.121 1.053 1.00 95.25 90 ALA A CA 1
ATOM 683 C C . ALA A 1 90 ? -7.881 -10.680 1.409 1.00 95.25 90 ALA A C 1
ATOM 685 O O . ALA A 1 90 ? -7.750 -11.708 2.074 1.00 95.25 90 ALA A O 1
ATOM 686 N N . ASP A 1 91 ? -6.821 -9.996 0.968 1.00 95.69 91 ASP A N 1
ATOM 687 C CA . ASP A 1 91 ? -5.431 -10.387 1.200 1.00 95.69 91 ASP A CA 1
ATOM 688 C C . ASP A 1 91 ? -4.989 -9.923 2.594 1.00 95.69 91 ASP A C 1
ATOM 690 O O . ASP A 1 91 ? -4.451 -8.828 2.765 1.00 95.69 91 ASP A O 1
ATOM 694 N N . ALA A 1 92 ? -5.238 -10.757 3.608 1.00 94.88 92 ALA A N 1
ATOM 695 C CA . ALA A 1 92 ? -4.908 -10.445 4.999 1.00 94.88 92 ALA A CA 1
ATOM 696 C C . ALA A 1 92 ? -3.410 -10.155 5.205 1.00 94.88 92 ALA A C 1
ATOM 698 O O . ALA A 1 92 ? -3.061 -9.204 5.902 1.00 94.88 92 ALA A O 1
ATOM 699 N N . ALA A 1 93 ? -2.524 -10.915 4.552 1.00 95.12 93 ALA A N 1
ATOM 700 C CA . ALA A 1 93 ? -1.085 -10.665 4.614 1.00 95.12 93 ALA A CA 1
ATOM 701 C C . ALA A 1 93 ? -0.735 -9.313 3.975 1.00 95.12 93 ALA A C 1
ATOM 703 O O . ALA A 1 93 ? 0.015 -8.529 4.551 1.00 95.12 93 ALA A O 1
ATOM 704 N N . GLY A 1 94 ? -1.342 -8.995 2.829 1.00 96.81 94 GLY A N 1
ATOM 705 C CA . GLY A 1 94 ? -1.218 -7.687 2.190 1.00 96.81 94 GLY A CA 1
ATOM 706 C C . GLY A 1 94 ? -1.686 -6.546 3.091 1.00 96.81 94 GLY A C 1
ATOM 707 O O . GLY A 1 94 ? -1.027 -5.514 3.161 1.00 96.81 94 GLY A O 1
ATOM 708 N N . VAL A 1 95 ? -2.776 -6.727 3.837 1.00 97.56 95 VAL A N 1
ATOM 709 C CA . VAL A 1 95 ? -3.251 -5.728 4.806 1.00 97.56 95 VAL A CA 1
ATOM 710 C C . VAL A 1 95 ? -2.218 -5.474 5.911 1.00 97.56 95 VAL A C 1
ATOM 712 O O . VAL A 1 95 ? -1.947 -4.308 6.204 1.00 97.56 95 VAL A O 1
ATOM 715 N N . GLU A 1 96 ? -1.599 -6.515 6.483 1.00 96.25 96 GLU A N 1
ATOM 716 C CA . GLU A 1 96 ? -0.505 -6.355 7.462 1.00 96.25 96 GLU A CA 1
ATOM 717 C C . GLU A 1 96 ? 0.659 -5.545 6.887 1.00 96.25 96 GLU A C 1
ATOM 719 O O . GLU A 1 96 ? 1.149 -4.594 7.499 1.00 96.25 96 GLU A O 1
ATOM 724 N N . GLU A 1 97 ? 1.084 -5.913 5.682 1.00 97.38 97 GLU A N 1
ATOM 725 C CA . GLU A 1 97 ? 2.191 -5.281 4.980 1.00 97.38 97 GLU A CA 1
ATOM 726 C C . GLU A 1 97 ? 1.913 -3.796 4.700 1.00 97.38 97 GLU A C 1
ATOM 728 O O . GLU A 1 97 ? 2.770 -2.951 4.958 1.00 97.38 97 GLU A O 1
ATOM 733 N N . VAL A 1 98 ? 0.701 -3.451 4.252 1.00 98.06 98 VAL A N 1
ATOM 734 C CA . VAL A 1 98 ? 0.294 -2.056 4.029 1.00 98.06 98 VAL A CA 1
ATOM 735 C C . VAL A 1 98 ? 0.226 -1.283 5.350 1.00 98.06 98 VAL A C 1
ATOM 737 O O . VAL A 1 98 ? 0.662 -0.134 5.409 1.00 98.06 98 VAL A O 1
ATOM 740 N N . ILE A 1 99 ? -0.275 -1.886 6.435 1.00 97.75 99 ILE A N 1
ATOM 741 C CA . ILE A 1 99 ? -0.297 -1.252 7.765 1.00 97.75 99 ILE A CA 1
ATOM 742 C C . ILE A 1 99 ? 1.126 -0.949 8.256 1.00 97.75 99 ILE A C 1
ATOM 744 O O . ILE A 1 99 ? 1.341 0.107 8.864 1.00 97.75 99 ILE A O 1
ATOM 748 N N . ALA A 1 100 ? 2.082 -1.845 8.000 1.00 97.06 100 ALA A N 1
ATOM 749 C CA . ALA A 1 100 ? 3.489 -1.645 8.331 1.00 97.06 100 ALA A CA 1
ATOM 750 C C . ALA A 1 100 ? 4.121 -0.523 7.489 1.00 97.06 100 ALA A C 1
ATOM 752 O O . ALA A 1 100 ? 4.745 0.381 8.048 1.00 97.06 100 ALA A O 1
ATOM 753 N N . ASP A 1 101 ? 3.893 -0.520 6.172 1.00 97.38 101 ASP A N 1
ATOM 754 C CA . ASP A 1 101 ? 4.403 0.510 5.258 1.00 97.38 101 ASP A CA 1
ATOM 755 C C . ASP A 1 101 ? 3.849 1.905 5.614 1.00 97.38 101 ASP A C 1
ATOM 757 O O . ASP A 1 101 ? 4.589 2.891 5.645 1.00 97.38 101 ASP A O 1
ATOM 761 N N . LEU A 1 102 ? 2.563 1.997 5.976 1.00 96.44 102 LEU A N 1
ATOM 762 C CA . LEU A 1 102 ? 1.964 3.236 6.482 1.00 96.44 102 LEU A CA 1
ATOM 763 C C . LEU A 1 102 ? 2.576 3.665 7.819 1.00 96.44 102 LEU A C 1
ATOM 765 O O . LEU A 1 102 ? 2.732 4.859 8.045 1.00 96.44 102 LEU A O 1
ATOM 769 N N . GLY A 1 103 ? 2.948 2.724 8.691 1.00 95.69 103 GLY A N 1
ATOM 770 C CA . GLY A 1 103 ? 3.704 3.018 9.912 1.00 95.69 103 GLY A CA 1
ATOM 771 C C . GLY A 1 103 ? 5.036 3.709 9.607 1.00 95.69 103 GLY A C 1
ATOM 772 O O . GLY A 1 103 ? 5.287 4.794 10.123 1.00 95.69 103 GLY A O 1
ATOM 773 N N . ILE A 1 104 ? 5.821 3.151 8.677 1.00 94.88 104 ILE A N 1
ATOM 774 C CA . ILE A 1 104 ? 7.091 3.748 8.223 1.00 94.88 104 ILE A CA 1
ATOM 775 C C . ILE A 1 104 ? 6.870 5.166 7.676 1.00 94.88 104 ILE A C 1
ATOM 777 O O . ILE A 1 104 ? 7.640 6.080 7.974 1.00 94.88 104 ILE A O 1
ATOM 781 N N . ALA A 1 105 ? 5.814 5.366 6.885 1.00 93.81 105 ALA A N 1
ATOM 782 C CA . ALA A 1 105 ? 5.472 6.677 6.346 1.00 93.81 105 ALA A CA 1
ATOM 783 C C . ALA A 1 105 ? 5.126 7.687 7.451 1.00 93.81 105 ALA A C 1
ATOM 785 O O . ALA A 1 105 ? 5.617 8.813 7.439 1.00 93.81 105 ALA A O 1
ATOM 786 N N . ILE A 1 106 ? 4.309 7.284 8.426 1.00 92.88 106 ILE A N 1
ATOM 787 C CA . ILE A 1 106 ? 3.895 8.130 9.552 1.00 92.88 106 ILE A CA 1
ATOM 788 C C . ILE A 1 106 ? 5.095 8.513 10.421 1.00 92.88 106 ILE A C 1
ATOM 790 O O . ILE A 1 106 ? 5.144 9.643 10.897 1.00 92.88 106 ILE A O 1
ATOM 794 N N . ASP A 1 107 ? 6.052 7.614 10.628 1.00 91.81 107 ASP A N 1
ATOM 795 C CA . ASP A 1 107 ? 7.228 7.889 11.458 1.00 91.81 107 ASP A CA 1
ATOM 796 C C . ASP A 1 107 ? 8.245 8.798 10.750 1.00 91.81 107 ASP A C 1
ATOM 798 O O . ASP A 1 107 ? 8.948 9.566 11.406 1.00 91.81 107 ASP A O 1
ATOM 802 N N . GLY A 1 108 ? 8.315 8.745 9.414 1.00 88.19 108 GLY A N 1
ATOM 803 C CA . GLY A 1 108 ? 9.286 9.514 8.630 1.00 88.19 108 GLY A CA 1
ATOM 804 C C . GLY A 1 108 ? 8.771 10.816 7.999 1.00 88.19 108 GLY A C 1
ATOM 805 O O . GLY A 1 108 ? 9.583 11.644 7.585 1.00 88.19 108 GLY A O 1
ATOM 806 N N . ILE A 1 109 ? 7.455 11.031 7.909 1.00 83.94 109 ILE A N 1
ATOM 807 C CA . ILE A 1 109 ? 6.869 12.292 7.426 1.00 83.94 109 ILE A CA 1
ATOM 808 C C . ILE A 1 109 ? 6.694 13.242 8.616 1.00 83.94 109 ILE A C 1
ATOM 810 O O . ILE A 1 109 ? 6.031 12.908 9.598 1.00 83.94 109 ILE A O 1
ATOM 814 N N . ALA A 1 110 ? 7.268 14.448 8.512 1.00 78.00 110 ALA A N 1
ATOM 815 C CA . ALA A 1 110 ? 7.107 15.499 9.518 1.00 78.00 110 ALA A CA 1
ATOM 816 C C . ALA A 1 110 ? 5.622 15.762 9.817 1.00 78.00 110 ALA A C 1
ATOM 818 O O . ALA A 1 110 ? 4.769 15.583 8.951 1.00 78.00 110 ALA A O 1
ATOM 819 N N . GLU A 1 111 ? 5.302 16.211 11.030 1.00 69.25 111 GLU A N 1
ATOM 820 C CA . GLU A 1 111 ? 3.924 16.509 11.434 1.00 69.25 111 GLU A CA 1
ATOM 821 C C . GLU A 1 111 ? 3.290 17.579 10.542 1.00 69.25 111 GLU A C 1
ATOM 823 O O . GLU A 1 111 ? 3.522 18.773 10.707 1.00 69.25 111 GLU A O 1
ATOM 828 N N . CYS A 1 112 ? 2.506 17.127 9.562 1.00 67.31 112 CYS A N 1
ATOM 829 C CA . CYS A 1 112 ? 1.832 17.969 8.590 1.00 67.31 112 CYS A CA 1
ATOM 830 C C . CYS A 1 112 ? 0.649 17.268 7.921 1.00 67.31 112 CYS A C 1
ATOM 832 O O . CYS A 1 112 ? 0.439 16.073 8.109 1.00 67.31 112 CYS A O 1
ATOM 834 N N . GLU A 1 113 ? -0.071 17.994 7.063 1.00 62.47 113 GLU A N 1
ATOM 835 C CA . GLU A 1 113 ? -1.193 17.471 6.269 1.00 62.47 113 GLU A CA 1
ATOM 836 C C . GLU A 1 113 ? -0.816 16.232 5.429 1.00 62.47 113 GLU A C 1
ATOM 838 O O . GLU A 1 113 ? -1.649 15.354 5.209 1.00 62.47 113 GLU A O 1
ATOM 843 N N . LEU A 1 114 ? 0.453 16.096 5.012 1.00 70.31 114 LEU A N 1
ATOM 844 C CA . LEU A 1 114 ? 0.931 14.899 4.305 1.00 70.31 114 LEU A CA 1
ATOM 845 C C . LEU A 1 114 ? 0.987 13.655 5.208 1.00 70.31 114 LEU A C 1
ATOM 847 O O . LEU A 1 114 ? 0.903 12.541 4.697 1.00 70.31 114 LEU A O 1
ATOM 851 N N . ARG A 1 115 ? 1.106 13.827 6.532 1.00 81.62 115 ARG A N 1
ATOM 852 C CA . ARG A 1 115 ? 1.092 12.745 7.532 1.00 81.62 115 ARG A CA 1
ATOM 853 C C . ARG A 1 115 ? -0.329 12.253 7.821 1.00 81.62 115 ARG A C 1
ATOM 855 O O . ARG A 1 115 ? -0.520 11.068 8.092 1.00 81.62 115 ARG A O 1
ATOM 862 N N . ASP A 1 116 ? -1.329 13.127 7.705 1.00 84.50 116 ASP A N 1
ATOM 863 C CA . ASP A 1 116 ? -2.723 12.793 8.018 1.00 84.50 116 ASP A CA 1
ATOM 864 C C . ASP A 1 116 ? -3.291 11.719 7.072 1.00 84.50 116 ASP A C 1
ATOM 866 O O . ASP A 1 116 ? -4.028 10.836 7.511 1.00 84.50 116 ASP A O 1
ATOM 870 N N . HIS A 1 117 ? -2.936 11.742 5.781 1.00 87.81 117 HIS A N 1
ATOM 871 C CA . HIS A 1 117 ? -3.469 10.775 4.813 1.00 87.81 117 HIS A CA 1
ATOM 872 C C . HIS A 1 117 ? -2.997 9.333 5.103 1.00 87.81 117 HIS A C 1
ATOM 874 O O . HIS A 1 117 ? -3.857 8.448 5.211 1.00 87.81 117 HIS A O 1
ATOM 880 N N . PRO A 1 118 ? -1.691 9.057 5.313 1.00 92.12 118 PRO A N 1
ATOM 881 C CA . PRO A 1 118 ? -1.238 7.751 5.783 1.00 92.12 118 PRO A CA 1
ATOM 882 C C . PRO A 1 118 ? -1.866 7.324 7.116 1.00 92.12 118 PRO A C 1
ATOM 884 O O . PRO A 1 118 ? -2.283 6.173 7.244 1.00 92.12 118 PRO A O 1
ATOM 887 N N . MET A 1 119 ? -1.992 8.241 8.088 1.00 92.62 119 MET A N 1
ATOM 888 C CA . MET A 1 119 ? -2.613 7.946 9.390 1.00 92.62 119 MET A CA 1
ATOM 889 C C . MET A 1 119 ? -4.066 7.487 9.244 1.00 92.62 119 MET A C 1
ATOM 891 O O . MET A 1 119 ? -4.437 6.429 9.755 1.00 92.62 119 MET A O 1
ATOM 895 N N . LEU A 1 120 ? -4.882 8.251 8.513 1.00 91.44 120 LEU A N 1
ATOM 896 C CA . LEU A 1 120 ? -6.290 7.925 8.294 1.00 91.44 120 LEU A CA 1
ATOM 897 C C . LEU A 1 120 ? -6.452 6.622 7.507 1.00 91.44 120 LEU A C 1
ATOM 899 O O . LEU A 1 120 ? -7.292 5.797 7.861 1.00 91.44 120 LEU A O 1
ATOM 903 N N . THR A 1 121 ? -5.621 6.402 6.487 1.00 94.81 121 THR A N 1
ATOM 904 C CA . THR A 1 121 ? -5.643 5.159 5.698 1.00 94.81 121 THR A CA 1
ATOM 905 C C . THR A 1 121 ? -5.304 3.948 6.568 1.00 94.81 121 THR A C 1
ATOM 907 O O . THR A 1 121 ? -5.971 2.917 6.489 1.00 94.81 121 THR A O 1
ATOM 910 N N . ARG A 1 122 ? -4.316 4.076 7.462 1.00 96.50 122 ARG A N 1
ATOM 911 C CA . ARG A 1 122 ? -3.920 3.004 8.386 1.00 96.50 122 ARG A CA 1
ATOM 912 C C . ARG A 1 122 ? -5.037 2.675 9.371 1.00 96.50 122 ARG A C 1
ATOM 914 O O . ARG A 1 122 ? -5.314 1.500 9.598 1.00 96.50 122 ARG A O 1
ATOM 921 N N . ALA A 1 123 ? -5.700 3.692 9.921 1.00 95.44 123 ALA A N 1
ATOM 922 C CA . ALA A 1 123 ? -6.853 3.499 10.798 1.00 95.44 123 ALA A CA 1
ATOM 923 C C . ALA A 1 123 ? -8.014 2.806 10.066 1.00 95.44 123 ALA A C 1
ATOM 925 O O . ALA A 1 123 ? -8.611 1.880 10.602 1.00 95.44 123 ALA A O 1
ATOM 926 N N . GLN A 1 124 ? -8.297 3.190 8.817 1.00 95.06 124 GLN A N 1
ATOM 927 C CA . GLN A 1 124 ? -9.322 2.533 7.998 1.00 95.06 124 GLN A CA 1
ATOM 928 C C . GLN A 1 124 ? -8.998 1.059 7.724 1.00 95.06 124 GLN A C 1
ATOM 930 O O . GLN A 1 124 ? -9.890 0.217 7.819 1.00 95.06 124 GLN A O 1
ATOM 935 N N . LEU A 1 125 ? -7.735 0.732 7.432 1.00 96.38 125 LEU A N 1
ATOM 936 C CA . LEU A 1 125 ? -7.295 -0.651 7.235 1.00 96.38 125 LEU A CA 1
ATOM 937 C C . LEU A 1 125 ? -7.432 -1.488 8.503 1.00 96.38 125 LEU A C 1
ATOM 939 O O . LEU A 1 125 ? -7.957 -2.593 8.431 1.00 96.38 125 LEU A O 1
ATOM 943 N N . ARG A 1 126 ? -7.023 -0.961 9.662 1.00 96.94 126 ARG A N 1
ATOM 944 C CA . ARG A 1 126 ? -7.212 -1.647 10.950 1.00 96.94 126 ARG A CA 1
ATOM 945 C C . ARG A 1 126 ? -8.692 -1.871 11.255 1.00 96.94 126 ARG A C 1
ATOM 947 O O . ARG A 1 126 ? -9.078 -2.974 11.627 1.00 96.94 126 ARG A O 1
ATOM 954 N N . ALA A 1 127 ? -9.537 -0.871 11.011 1.00 96.19 127 ALA A N 1
ATOM 955 C CA . ALA A 1 127 ? -10.983 -1.000 11.168 1.00 96.19 127 ALA A CA 1
ATOM 956 C C . ALA A 1 127 ? -11.572 -2.097 10.267 1.00 96.19 127 ALA A C 1
ATOM 958 O O . ALA A 1 127 ? -12.400 -2.890 10.713 1.00 96.19 127 ALA A O 1
ATOM 959 N N . ALA A 1 128 ? -11.155 -2.147 8.999 1.00 95.25 128 ALA A N 1
ATOM 960 C CA . ALA A 1 128 ? -11.580 -3.183 8.065 1.00 95.25 128 ALA A CA 1
ATOM 961 C C . ALA A 1 128 ? -11.072 -4.561 8.506 1.00 95.25 128 ALA A C 1
ATOM 963 O O . ALA A 1 128 ? -11.860 -5.496 8.600 1.00 95.25 128 ALA A O 1
ATOM 964 N N . ARG A 1 129 ? -9.797 -4.670 8.895 1.00 95.19 129 ARG A N 1
ATOM 965 C CA . ARG A 1 129 ? -9.205 -5.911 9.403 1.00 95.19 129 ARG A CA 1
ATOM 966 C C . ARG A 1 129 ? -9.962 -6.459 10.612 1.00 95.19 129 ARG A C 1
ATOM 968 O O . ARG A 1 129 ? -10.306 -7.636 10.620 1.00 95.19 129 ARG A O 1
ATOM 975 N N . PHE A 1 130 ? -10.282 -5.605 11.584 1.00 95.62 130 PHE A N 1
ATOM 976 C CA . PHE A 1 130 ? -11.084 -5.962 12.758 1.00 95.62 130 PHE A CA 1
ATOM 977 C C . PHE A 1 130 ? -12.474 -6.495 12.382 1.00 95.62 130 PHE A C 1
ATOM 979 O O . PHE A 1 130 ? -12.924 -7.497 12.929 1.00 95.62 130 PHE A O 1
ATOM 986 N N . ARG A 1 131 ? -13.164 -5.836 11.444 1.00 94.50 131 ARG A N 1
ATOM 987 C CA . ARG A 1 131 ? -14.546 -6.193 11.084 1.00 94.50 131 ARG A CA 1
ATOM 988 C C . ARG A 1 131 ? -14.650 -7.392 10.146 1.00 94.50 131 ARG A C 1
ATOM 990 O O . ARG A 1 131 ? -15.636 -8.116 10.216 1.00 94.50 131 ARG A O 1
ATOM 997 N N . GLU A 1 132 ? -13.687 -7.557 9.244 1.00 93.31 132 GLU A N 1
ATOM 998 C CA . GLU A 1 132 ? -13.851 -8.393 8.048 1.00 93.31 132 GLU A CA 1
ATOM 999 C C . GLU A 1 132 ? -12.779 -9.486 7.922 1.00 93.31 132 GLU A C 1
ATOM 1001 O O . GLU A 1 132 ? -13.026 -10.486 7.255 1.00 93.31 132 GLU A O 1
ATOM 1006 N N . LEU A 1 133 ? -11.614 -9.342 8.569 1.00 91.31 133 LEU A N 1
ATOM 1007 C CA . LEU A 1 133 ? -10.452 -10.227 8.364 1.00 91.31 133 LEU A CA 1
ATOM 1008 C C . LEU A 1 133 ? -9.901 -10.839 9.664 1.00 91.31 133 LEU A C 1
ATOM 1010 O O . LEU A 1 133 ? -8.769 -11.314 9.691 1.00 91.31 133 LEU A O 1
ATOM 1014 N N . GLY A 1 134 ? -10.682 -10.831 10.748 1.00 89.06 134 GLY A N 1
ATOM 1015 C CA . GLY A 1 134 ? -10.298 -11.461 12.018 1.00 89.06 134 GLY A CA 1
ATOM 1016 C C . GLY A 1 134 ? -9.258 -10.688 12.839 1.00 89.06 134 GLY A C 1
ATOM 1017 O O . GLY A 1 134 ? -8.569 -11.288 13.662 1.00 89.06 134 GLY A O 1
ATOM 1018 N N . GLY A 1 135 ? -9.130 -9.374 12.625 1.00 91.25 135 GLY A N 1
ATOM 1019 C CA . GLY A 1 135 ? -8.294 -8.501 13.453 1.00 91.25 135 GLY A CA 1
ATOM 1020 C C . GLY A 1 135 ? -8.749 -8.454 14.916 1.00 91.25 135 GLY A C 1
ATOM 1021 O O . GLY A 1 135 ? -9.926 -8.635 15.224 1.00 91.25 135 GLY A O 1
ATOM 1022 N N . GLY A 1 136 ? -7.803 -8.206 15.824 1.00 93.31 136 GLY A N 1
ATOM 1023 C CA . GLY A 1 136 ? -8.035 -8.221 17.271 1.00 93.31 136 GLY A CA 1
ATOM 1024 C C . GLY A 1 136 ? -8.464 -6.872 17.850 1.00 93.31 136 GLY A C 1
ATOM 1025 O O . GLY A 1 136 ? -8.531 -5.855 17.162 1.00 93.31 136 GLY A O 1
ATOM 1026 N N . ASP A 1 137 ? -8.696 -6.841 19.162 1.00 94.56 137 ASP A N 1
ATOM 1027 C CA . ASP A 1 137 ? -9.087 -5.623 19.884 1.00 94.56 137 ASP A CA 1
ATOM 1028 C C . ASP A 1 137 ? -8.084 -4.466 19.746 1.00 94.56 137 ASP A C 1
ATOM 1030 O O . ASP A 1 137 ? -8.486 -3.303 19.775 1.00 94.56 137 ASP A O 1
ATOM 1034 N N . GLU A 1 138 ? -6.803 -4.765 19.526 1.00 94.00 138 GLU A N 1
ATOM 1035 C CA . GLU A 1 138 ? -5.773 -3.761 19.239 1.00 94.00 138 GLU A CA 1
ATOM 1036 C C . GLU A 1 138 ? -6.091 -2.941 17.980 1.00 94.00 138 GLU A C 1
ATOM 1038 O O . GLU A 1 138 ? -5.853 -1.733 17.944 1.00 94.00 138 GLU A O 1
ATOM 1043 N N . ASP A 1 139 ? -6.682 -3.559 16.953 1.00 93.75 139 ASP A N 1
ATOM 1044 C CA . ASP A 1 139 ? -7.079 -2.852 15.736 1.00 93.75 139 ASP A CA 1
ATOM 1045 C C . ASP A 1 139 ? -8.225 -1.890 15.982 1.00 93.75 139 ASP A C 1
ATOM 1047 O O . ASP A 1 139 ? -8.207 -0.753 15.496 1.00 93.75 139 ASP A O 1
ATOM 1051 N N . ARG A 1 140 ? -9.207 -2.332 16.769 1.00 93.69 140 ARG A N 1
ATOM 1052 C CA . ARG A 1 140 ? -10.312 -1.486 17.206 1.00 93.69 140 ARG A CA 1
ATOM 1053 C C . ARG A 1 140 ? -9.786 -0.315 18.028 1.00 93.69 140 ARG A C 1
ATOM 1055 O O . ARG A 1 140 ? -10.139 0.824 17.731 1.00 93.69 140 ARG A O 1
ATOM 1062 N N . GLN A 1 141 ? -8.929 -0.581 19.011 1.00 93.62 141 GLN A N 1
ATOM 1063 C CA . GLN A 1 141 ? -8.385 0.438 19.903 1.00 93.62 141 GLN A CA 1
ATOM 1064 C C . GLN A 1 141 ? -7.595 1.496 19.123 1.00 93.62 141 GLN A C 1
ATOM 1066 O O . GLN A 1 141 ? -7.918 2.680 19.206 1.00 93.62 141 GLN A O 1
ATOM 1071 N N . HIS A 1 142 ? -6.654 1.081 18.271 1.00 90.38 142 HIS A N 1
ATOM 1072 C CA . HIS A 1 142 ? -5.886 2.008 17.436 1.00 90.38 142 HIS A CA 1
ATOM 1073 C C . HIS A 1 142 ? -6.756 2.821 16.474 1.00 90.38 142 HIS A C 1
ATOM 1075 O O . HIS A 1 142 ? -6.488 4.002 16.231 1.00 90.38 142 HIS A O 1
ATOM 1081 N N . THR A 1 143 ? -7.797 2.203 15.912 1.00 91.75 143 THR A N 1
ATOM 1082 C CA . THR A 1 143 ? -8.756 2.903 15.051 1.00 91.75 143 THR A CA 1
ATOM 1083 C C . THR A 1 143 ? -9.474 4.001 15.831 1.00 91.75 143 THR A C 1
ATOM 1085 O O . THR A 1 143 ? -9.538 5.138 15.364 1.00 91.75 143 THR A O 1
ATOM 1088 N N . VAL A 1 144 ? -9.993 3.680 17.021 1.00 92.88 144 VAL A N 1
ATOM 1089 C CA . VAL A 1 144 ? -10.706 4.637 17.877 1.00 92.88 144 VAL A CA 1
ATOM 1090 C C . VAL A 1 144 ? -9.786 5.782 18.275 1.00 92.88 144 VAL A C 1
ATOM 1092 O O . VAL A 1 144 ? -10.147 6.936 18.06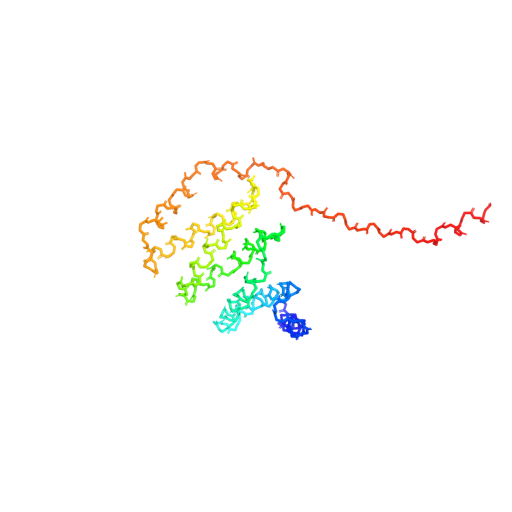0 1.00 92.88 144 VAL A O 1
ATOM 1095 N N . GLU A 1 145 ? -8.589 5.489 18.780 1.00 91.81 145 GLU A N 1
ATOM 1096 C CA . GLU A 1 145 ? -7.605 6.507 19.166 1.00 91.81 145 GLU A CA 1
ATOM 1097 C C . GLU A 1 145 ? -7.296 7.460 18.011 1.00 91.81 145 GLU A C 1
ATOM 1099 O O . GLU A 1 145 ? -7.365 8.675 18.172 1.00 91.81 145 GLU A O 1
ATOM 1104 N N . THR A 1 146 ? -7.037 6.923 16.816 1.00 89.69 146 THR A N 1
ATOM 1105 C CA . THR A 1 146 ? -6.680 7.748 15.654 1.00 89.69 146 THR A CA 1
ATOM 1106 C C . THR A 1 146 ? -7.842 8.629 15.189 1.00 89.69 146 THR A C 1
ATOM 1108 O O . THR A 1 146 ? -7.636 9.788 14.836 1.00 89.69 146 THR A O 1
ATOM 1111 N N . LEU A 1 147 ? -9.069 8.096 15.165 1.00 86.12 147 LEU A N 1
ATOM 1112 C CA . LEU A 1 147 ? -10.242 8.818 14.654 1.00 86.12 147 LEU A CA 1
ATOM 1113 C C . LEU A 1 147 ? -10.860 9.783 15.672 1.00 86.12 147 LEU A C 1
ATOM 1115 O O . LEU A 1 147 ? -11.578 10.700 15.276 1.00 86.12 147 LEU A O 1
ATOM 1119 N N . THR A 1 148 ? -10.597 9.579 16.963 1.00 87.50 148 THR A N 1
ATOM 1120 C CA . THR A 1 148 ? -11.084 10.444 18.048 1.00 87.50 148 THR A CA 1
ATOM 1121 C C . THR A 1 148 ? -10.025 11.406 18.578 1.00 87.50 148 THR A C 1
ATOM 1123 O O . THR A 1 148 ? -10.361 12.248 19.409 1.00 87.50 148 THR A O 1
ATOM 1126 N N . ASP A 1 149 ? -8.785 11.343 18.076 1.00 82.44 149 ASP A N 1
ATOM 1127 C CA . ASP A 1 149 ? -7.725 12.283 18.441 1.00 82.44 149 ASP A CA 1
ATOM 1128 C C . ASP A 1 149 ? -8.156 13.737 18.136 1.00 82.44 149 ASP A C 1
ATOM 1130 O O . ASP A 1 149 ? -8.277 14.127 16.966 1.00 82.44 149 ASP A O 1
ATOM 1134 N N . PRO A 1 150 ? -8.339 14.591 19.163 1.00 65.44 150 PRO A N 1
ATOM 1135 C CA . PRO A 1 150 ? -8.708 15.992 18.970 1.00 65.44 150 PRO A CA 1
ATOM 1136 C C . PRO A 1 150 ? -7.632 16.799 18.219 1.00 65.44 150 PRO A C 1
ATOM 1138 O O . PRO A 1 150 ? -7.934 17.863 17.668 1.00 65.44 150 PRO A O 1
ATOM 1141 N N . GLY A 1 151 ? -6.388 16.309 18.161 1.00 66.12 151 GLY A N 1
ATOM 1142 C CA . GLY A 1 151 ? -5.309 16.869 17.351 1.00 66.12 151 GLY A CA 1
ATOM 1143 C C . GLY A 1 151 ? -5.503 16.667 15.845 1.00 66.12 151 GLY A C 1
ATOM 1144 O O . GLY A 1 151 ? -5.104 17.534 15.065 1.00 66.12 151 GLY A O 1
ATOM 1145 N N . ALA A 1 152 ? -6.180 15.595 15.418 1.00 61.25 152 ALA A N 1
ATOM 1146 C CA . ALA A 1 152 ? -6.403 15.289 14.001 1.00 61.25 152 ALA A CA 1
ATOM 1147 C C . ALA A 1 152 ? -7.317 16.316 13.308 1.00 61.25 152 ALA A C 1
ATOM 1149 O O . ALA A 1 152 ? -7.149 16.616 12.127 1.00 61.25 152 ALA A O 1
ATOM 1150 N N . ALA A 1 153 ? -8.254 16.920 14.045 1.00 54.88 153 ALA A N 1
ATOM 1151 C CA . ALA A 1 153 ? -9.098 18.001 13.533 1.00 54.88 153 ALA A CA 1
ATOM 1152 C C . ALA A 1 153 ? -8.348 19.344 13.420 1.00 54.88 153 ALA A C 1
ATOM 1154 O O . ALA A 1 153 ? -8.659 20.151 12.546 1.00 54.88 153 ALA A O 1
ATOM 1155 N N . ARG A 1 154 ? -7.350 19.586 14.285 1.00 55.53 154 ARG A N 1
ATOM 1156 C CA . ARG A 1 154 ? -6.584 20.847 14.335 1.00 55.53 154 ARG A CA 1
ATOM 1157 C C . ARG A 1 154 ? -5.445 20.908 13.311 1.00 55.53 154 ARG A C 1
ATOM 1159 O O . ARG A 1 154 ? -5.110 22.000 12.864 1.00 55.53 154 ARG A O 1
ATOM 1166 N N . ARG A 1 155 ? -4.885 19.761 12.907 1.00 62.22 155 ARG A N 1
ATOM 1167 C CA . ARG A 1 155 ? -3.798 19.662 11.908 1.00 62.22 155 ARG A CA 1
ATOM 1168 C C . ARG A 1 155 ? -4.210 20.036 10.477 1.00 62.22 155 ARG A C 1
ATOM 1170 O O . ARG A 1 155 ? -3.356 20.430 9.696 1.00 62.22 155 ARG A O 1
ATOM 1177 N N . ARG A 1 156 ? -5.515 20.060 10.172 1.00 52.78 156 ARG A N 1
ATOM 1178 C CA . ARG A 1 156 ? -6.076 20.504 8.875 1.00 52.78 156 ARG A CA 1
ATOM 1179 C C . ARG A 1 156 ? -5.953 22.011 8.604 1.00 52.78 156 ARG A C 1
ATOM 1181 O O . ARG A 1 156 ? -6.482 22.498 7.610 1.00 52.78 156 ARG A O 1
ATOM 1188 N N . HIS A 1 157 ? -5.350 22.770 9.522 1.00 47.94 157 HIS A N 1
ATOM 1189 C CA . HIS A 1 157 ? -5.295 24.224 9.444 1.00 47.94 157 HIS A CA 1
ATOM 1190 C C . HIS A 1 157 ? -3.932 24.758 9.920 1.00 47.94 157 HIS A C 1
ATOM 1192 O O . HIS A 1 157 ? -3.841 25.317 11.010 1.00 47.94 157 HIS A O 1
ATOM 1198 N N . ARG A 1 158 ? -2.893 24.592 9.079 1.00 51.34 158 ARG A N 1
ATOM 1199 C CA . ARG A 1 158 ? -1.573 25.287 9.032 1.00 51.34 158 ARG A CA 1
ATOM 1200 C C . ARG A 1 158 ? -0.401 24.299 8.960 1.00 51.34 158 ARG A C 1
ATOM 1202 O O . ARG A 1 158 ? -0.108 23.663 9.961 1.00 51.34 158 ARG A O 1
ATOM 1209 N N . ASP A 1 159 ? 0.374 24.347 7.871 1.00 52.75 159 ASP A N 1
ATOM 1210 C CA . ASP A 1 159 ? 1.798 24.756 7.876 1.00 52.75 159 ASP A CA 1
ATOM 1211 C C . ASP A 1 159 ? 2.315 24.898 6.409 1.00 52.75 159 ASP A C 1
ATOM 1213 O O . ASP A 1 159 ? 2.235 23.958 5.620 1.00 52.75 159 ASP A O 1
ATOM 1217 N N . PRO A 1 160 ? 2.828 26.070 5.976 1.00 53.19 160 PRO A N 1
ATOM 1218 C CA . PRO A 1 160 ? 3.390 26.260 4.629 1.00 53.19 160 PRO A CA 1
ATOM 1219 C C . PRO A 1 160 ? 4.704 25.497 4.368 1.00 53.19 160 PRO A C 1
ATOM 1221 O O . PRO A 1 160 ? 5.143 25.410 3.221 1.00 53.19 160 PRO A O 1
ATOM 1224 N N . ARG A 1 161 ? 5.339 24.915 5.395 1.00 52.88 161 ARG A N 1
ATOM 1225 C CA . ARG A 1 161 ? 6.534 24.056 5.268 1.00 52.88 161 ARG A CA 1
ATOM 1226 C C . ARG A 1 161 ? 6.221 22.652 4.740 1.00 52.88 161 ARG A C 1
ATOM 1228 O O . ARG A 1 161 ? 7.134 21.853 4.561 1.00 52.88 161 ARG A O 1
ATOM 1235 N N . CYS A 1 162 ? 4.949 22.370 4.474 1.00 46.94 162 CYS A N 1
ATOM 1236 C CA . CYS A 1 162 ? 4.428 21.068 4.056 1.00 46.94 162 CYS A CA 1
ATOM 1237 C C . CYS A 1 162 ? 4.278 20.933 2.540 1.00 46.94 162 CYS A C 1
ATOM 1239 O O . CYS A 1 162 ? 3.810 19.909 2.048 1.00 46.94 162 CYS A O 1
ATOM 1241 N N . LEU A 1 163 ? 4.677 21.957 1.783 1.00 46.34 163 LEU A N 1
ATOM 1242 C CA . LEU A 1 163 ? 4.836 21.824 0.343 1.00 46.34 163 LEU A CA 1
ATOM 1243 C C . LEU A 1 163 ? 5.999 20.859 0.073 1.00 46.34 163 LEU A C 1
ATOM 1245 O O . LEU A 1 163 ? 7.049 21.001 0.710 1.00 46.34 163 LEU A O 1
ATOM 1249 N N . PRO A 1 164 ? 5.863 19.907 -0.873 1.00 43.72 164 PRO A N 1
ATOM 1250 C CA . PRO A 1 164 ? 7.010 19.127 -1.315 1.00 43.72 164 PRO A CA 1
ATOM 1251 C C . PRO A 1 164 ? 8.109 20.118 -1.688 1.00 43.72 164 PRO A C 1
ATOM 1253 O O . PRO A 1 164 ? 7.833 21.106 -2.380 1.00 43.72 164 PRO A O 1
ATOM 1256 N N . ARG A 1 165 ? 9.335 19.899 -1.192 1.00 48.38 165 ARG A N 1
ATOM 1257 C CA . ARG A 1 165 ? 10.495 20.686 -1.617 1.00 48.38 165 ARG A CA 1
ATOM 1258 C C . ARG A 1 165 ? 10.504 20.641 -3.139 1.00 48.38 165 ARG A C 1
ATOM 1260 O O . ARG A 1 165 ? 10.856 19.624 -3.726 1.00 48.38 165 ARG A O 1
ATOM 1267 N N . ARG A 1 166 ? 10.094 21.735 -3.786 1.00 38.97 166 ARG A N 1
ATOM 1268 C CA . ARG A 1 166 ? 10.408 21.957 -5.189 1.00 38.97 166 ARG A CA 1
ATOM 1269 C C . ARG A 1 166 ? 11.918 22.060 -5.204 1.00 38.97 166 ARG A C 1
ATOM 1271 O O . ARG A 1 166 ? 12.458 23.113 -4.877 1.00 38.97 166 ARG A O 1
ATOM 1278 N N . THR A 1 167 ? 12.600 20.963 -5.504 1.00 42.69 167 THR A N 1
ATOM 1279 C CA . THR A 1 167 ? 13.961 21.042 -6.012 1.00 42.69 167 THR A CA 1
ATOM 1280 C C . THR A 1 167 ? 13.876 22.058 -7.147 1.00 42.69 167 THR A C 1
ATOM 1282 O O . THR A 1 167 ? 13.077 21.839 -8.065 1.00 42.69 167 THR A O 1
ATOM 1285 N N . PRO A 1 168 ? 14.555 23.215 -7.065 1.00 34.56 168 PRO A N 1
ATOM 1286 C CA . PRO A 1 168 ? 14.580 24.128 -8.188 1.00 34.56 168 PRO A CA 1
ATOM 1287 C C . PRO A 1 168 ? 15.086 23.302 -9.363 1.00 34.56 168 PRO A C 1
ATOM 1289 O O . PRO A 1 168 ? 16.159 22.700 -9.269 1.00 34.56 168 PRO A O 1
ATOM 1292 N N . LEU A 1 169 ? 14.290 23.200 -10.430 1.00 39.94 169 LEU A N 1
ATOM 1293 C CA . LEU A 1 169 ? 14.816 22.695 -11.690 1.00 39.94 169 LEU A CA 1
ATOM 1294 C C . LEU A 1 169 ? 16.096 23.493 -11.960 1.00 39.94 169 LEU A C 1
ATOM 1296 O O . LEU A 1 169 ? 16.069 24.715 -11.756 1.00 39.94 169 LEU A O 1
ATOM 1300 N N . PRO A 1 170 ? 17.212 22.847 -12.342 1.00 37.66 170 PRO A N 1
ATOM 1301 C CA . PRO A 1 170 ? 18.395 23.587 -12.730 1.00 37.66 170 PRO A CA 1
ATOM 1302 C C . PRO A 1 170 ? 17.946 24.594 -13.780 1.00 37.66 170 PRO A C 1
ATOM 1304 O O . PRO A 1 170 ? 17.374 24.227 -14.809 1.00 37.66 170 PRO A O 1
ATOM 1307 N N . HIS A 1 171 ? 18.117 25.874 -13.449 1.00 41.03 171 HIS A N 1
ATOM 1308 C CA . HIS A 1 171 ? 17.874 26.961 -14.376 1.00 41.03 171 HIS A CA 1
ATOM 1309 C C . HIS A 1 171 ? 18.614 26.576 -15.660 1.00 41.03 171 HIS A C 1
ATOM 1311 O O . HIS A 1 171 ? 19.790 26.207 -15.549 1.00 41.03 171 HIS A O 1
ATOM 1317 N N . PRO A 1 172 ? 17.977 26.575 -16.847 1.00 40.66 172 PRO A N 1
ATOM 1318 C CA . PRO A 1 172 ? 18.726 26.347 -18.066 1.00 40.66 172 PRO A CA 1
ATOM 1319 C C . PRO A 1 172 ? 19.840 27.385 -18.052 1.00 40.66 172 PRO A C 1
ATOM 1321 O O . PRO A 1 172 ? 19.567 28.588 -17.977 1.00 40.66 172 PRO A O 1
ATOM 1324 N N . ALA A 1 173 ? 21.080 26.896 -17.981 1.00 45.81 173 ALA A N 1
ATOM 1325 C CA . ALA A 1 173 ? 22.251 27.733 -18.080 1.00 45.81 173 ALA A CA 1
ATOM 1326 C C . ALA A 1 173 ? 22.031 28.586 -19.322 1.00 45.81 173 ALA A C 1
ATOM 1328 O O . ALA A 1 173 ? 21.777 28.043 -20.402 1.00 45.81 173 ALA A O 1
ATOM 1329 N N . GLU A 1 174 ? 22.033 29.906 -19.149 1.00 42.09 174 GLU A N 1
ATOM 1330 C CA . GLU A 1 174 ? 22.056 30.823 -20.273 1.00 42.09 174 GLU A CA 1
ATOM 1331 C C . GLU A 1 174 ? 23.262 30.425 -21.124 1.00 42.09 174 GLU A C 1
ATOM 1333 O O . GLU A 1 174 ? 24.418 30.661 -20.769 1.00 42.09 174 GLU A O 1
ATOM 1338 N N . GLY A 1 175 ? 22.982 29.704 -22.209 1.00 44.28 175 GLY A N 1
ATOM 1339 C CA . GLY A 1 175 ? 23.996 29.269 -23.143 1.00 44.28 175 GLY A CA 1
ATOM 1340 C C . GLY A 1 175 ? 24.711 30.490 -23.728 1.00 44.28 175 GLY A C 1
ATOM 1341 O O . GLY A 1 175 ? 24.160 31.596 -23.747 1.00 44.28 175 GLY A O 1
ATOM 1342 N N . PRO A 1 176 ? 25.924 30.308 -24.271 1.00 45.53 176 PRO A N 1
ATOM 1343 C CA . PRO A 1 176 ? 26.791 31.393 -24.744 1.00 45.53 176 PRO A CA 1
ATOM 1344 C C . PRO A 1 176 ? 26.209 32.253 -25.889 1.00 45.53 176 PRO A C 1
ATOM 1346 O O . PRO A 1 176 ? 26.850 33.204 -26.330 1.00 45.53 176 PRO A O 1
ATOM 1349 N N . ALA A 1 177 ? 24.983 31.984 -26.345 1.00 49.59 177 ALA A N 1
ATOM 1350 C CA . ALA A 1 177 ? 24.314 32.685 -27.436 1.00 49.59 177 ALA A CA 1
ATOM 1351 C C . ALA A 1 177 ? 23.905 34.138 -27.118 1.00 49.59 177 ALA A C 1
ATOM 1353 O O . ALA A 1 177 ? 23.659 34.905 -28.046 1.00 49.59 177 ALA A O 1
ATOM 1354 N N . ARG A 1 178 ? 23.873 34.569 -25.846 1.00 46.25 178 ARG A N 1
ATOM 1355 C CA . ARG A 1 178 ? 23.528 35.965 -25.500 1.00 46.25 178 ARG A CA 1
ATOM 1356 C C . ARG A 1 178 ? 24.691 36.960 -25.583 1.00 46.25 178 ARG A C 1
ATOM 1358 O O . ARG A 1 178 ? 24.442 38.155 -25.672 1.00 46.25 178 ARG A O 1
ATOM 1365 N N . ARG A 1 179 ? 25.952 36.508 -25.650 1.00 46.50 179 ARG A N 1
ATOM 1366 C CA . ARG A 1 179 ? 27.117 37.418 -25.765 1.00 46.50 179 ARG A CA 1
ATOM 1367 C C . ARG A 1 179 ? 27.411 37.906 -27.189 1.00 46.50 179 ARG A C 1
ATOM 1369 O O . ARG A 1 179 ? 28.294 38.740 -27.364 1.00 46.50 179 ARG A O 1
ATOM 1376 N N . ALA A 1 180 ? 26.689 37.421 -28.200 1.00 47.12 180 ALA A N 1
ATOM 1377 C CA . ALA A 1 180 ? 26.913 37.812 -29.594 1.00 47.12 180 ALA A CA 1
ATOM 1378 C C . ALA A 1 180 ? 26.078 39.025 -30.054 1.00 47.12 180 ALA A C 1
ATOM 1380 O O . ALA A 1 180 ? 26.393 39.605 -31.088 1.00 47.12 180 ALA A O 1
ATOM 1381 N N . LEU A 1 181 ? 25.052 39.441 -29.298 1.00 49.09 181 LEU A N 1
ATOM 1382 C CA . LEU A 1 181 ? 24.130 40.510 -29.717 1.00 49.09 181 LEU A CA 1
ATOM 1383 C C . LEU A 1 181 ? 24.422 41.903 -29.132 1.00 49.09 181 LEU A C 1
ATOM 1385 O O . LEU A 1 181 ? 23.782 42.865 -29.537 1.00 49.09 181 LEU A O 1
ATOM 1389 N N . GLU A 1 182 ? 25.416 42.047 -28.252 1.00 48.03 182 GLU A N 1
ATOM 1390 C CA . GLU A 1 182 ? 25.805 43.353 -27.680 1.00 48.03 182 GLU A CA 1
ATOM 1391 C C . GLU A 1 182 ? 27.064 43.965 -28.325 1.00 48.03 182 GLU A C 1
ATOM 1393 O O . GLU A 1 182 ? 27.541 45.005 -27.888 1.00 48.03 182 GLU A O 1
ATOM 1398 N N . ARG A 1 183 ? 27.609 43.357 -29.391 1.00 50.19 183 ARG A N 1
ATOM 1399 C CA . ARG A 1 183 ? 28.760 43.904 -30.146 1.00 50.19 183 ARG A CA 1
ATOM 1400 C C . ARG A 1 183 ? 28.406 44.505 -31.508 1.00 50.19 183 ARG A C 1
ATOM 1402 O O . ARG A 1 183 ? 29.299 44.777 -32.302 1.00 50.19 183 ARG A O 1
ATOM 1409 N N . THR A 1 184 ? 27.124 44.716 -31.791 1.00 51.72 184 THR A N 1
ATOM 1410 C CA . THR A 1 184 ? 26.661 45.372 -33.027 1.00 51.72 184 THR A CA 1
ATOM 1411 C C . THR A 1 184 ? 25.638 46.470 -32.746 1.00 51.72 184 THR A C 1
ATOM 1413 O O . THR A 1 184 ? 24.532 46.454 -33.281 1.00 51.72 184 THR A O 1
ATOM 1416 N N . ARG A 1 185 ? 26.023 47.454 -31.927 1.00 46.69 185 ARG A N 1
ATOM 1417 C CA . ARG A 1 185 ? 25.484 48.818 -31.982 1.00 46.69 185 ARG A CA 1
ATOM 1418 C C . ARG A 1 185 ? 26.561 49.833 -31.646 1.00 46.69 185 ARG A C 1
ATOM 1420 O O . ARG A 1 185 ? 27.357 49.539 -30.731 1.00 46.69 185 ARG A O 1
#

Secondary structure (DSSP, 8-state):
--TTHHHHHHHHHHHHHHHS-TT-GGGHHHHHHHHHHHHHHHHHH-HHHHHHHHHHHHHHGGGS-TT-TTHHHHHHHHHHHHHHHHHHTT-HHHHHHHHHHHHHHHHHS-SSHHHHHHHHHHHHHHHHHHHHS---HHHHHHHHHHHH-HHHHHTTS--GGGS---PPPPP----GGGGGSSS--

pLDDT: mean 82.08, std 18.88, range [34.56, 98.06]

Radius of gyration: 21.12 Å; chains: 1; bounding box: 43×60×53 Å

Sequence (185 aa):
MTGAEPDEALGIAYRLTAAIVEDSPARIAPLYDLCLAHLLRAAHHGEDDLRAAVGYWRQLRPLVAADNPARAEIFGRAAILVSKTVLRLADAAGVEEVIADLGIAIDGIAECELRDHPMLTRAQLRAARFRELGGGDEDRQHTVETLTDPGAARRRHRDPRCLPRRTPLPHPAEGPARRALERTR

Organism: Saccharopolyspora spinosa (NCBI:txid60894)

Foldseek 3Di:
DPPPVLVVQLVVLVVQCVVDDQLALSNLVSLLSLLQSLLVCCVPVNLVSLVRSLVSLVSNVNSLDPPNLCQLVSLLVSLLSNLVSCLVVLVLVSLVVSLV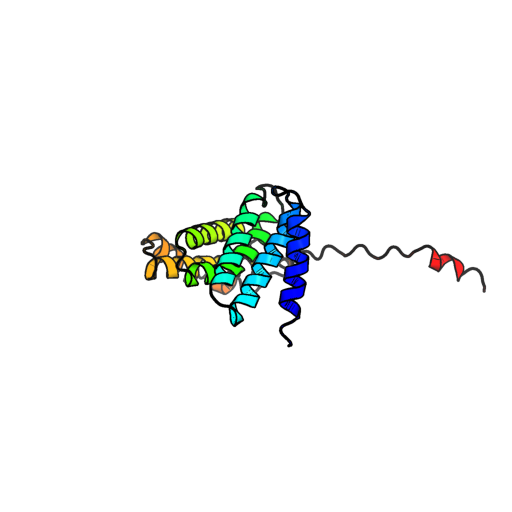SLVSNLVNDPLAPSNLSSLLSSLVSLVSCVPPVVHDVVSVVSNCCSVVPPVSVVRVDDDPVNPDPPPPDPDPPPPPVVVPPPPPD